Protein AF-0000000080961624 (afdb_homodimer)

Organism: NCBI:txid58324

Foldseek 3Di:
DPDPDDQDALVVVCVVCVDDPVVSVVVCVVCVVVVNHNDPDPPCPPVQQVDALVRLLVVLVVVLVCLVVPDPLLPDDDDADPDLVVRLVVLVVVLVVLVVVLVVCVVPCPVVCVRRSNNVSSNSVSVSVSVNSSSVSNNVVSVD/DPDPDPQDALVVVCVVCVDDPVVSVVVCVVCVVVVNNNDPPPPCPPVQQVDALVRLLVVLVVVLVCLVVPDPLLPQDDDADPDLVVRLVVLVVVLVVLVVVLVVCVVPCPVVCVRRSNNVSSNSVSVSVSVNSSSVSNNVVSVD

Solvent-accessible surface area (backbone atoms only — not comparable to full-atom values): 15691 Å² total; per-residue (Å²): 133,76,78,70,80,81,75,64,58,57,58,63,51,41,61,73,42,67,59,62,78,68,58,55,57,52,45,54,51,50,36,40,68,74,67,49,51,71,59,85,68,72,71,71,63,31,70,39,62,69,38,46,54,67,52,22,51,44,36,34,51,41,45,46,53,42,41,70,72,20,36,47,49,85,75,38,70,70,97,67,59,92,49,60,69,58,33,45,52,50,47,54,49,48,45,52,52,49,54,48,44,50,52,32,48,51,70,40,12,59,55,20,26,63,62,28,32,37,31,45,54,39,42,40,50,42,40,49,50,54,53,40,50,33,48,51,47,44,46,52,59,74,74,103,134,78,79,71,82,79,71,60,59,56,58,62,52,39,63,72,43,70,57,60,78,68,57,52,55,52,45,52,52,49,36,41,67,75,65,48,50,70,58,84,68,71,71,71,63,32,69,39,63,70,40,46,54,67,52,22,52,43,35,35,50,41,45,46,54,43,41,70,73,20,38,46,49,86,75,38,69,71,96,67,59,93,49,60,71,60,33,45,52,50,47,53,48,49,46,53,51,48,54,49,44,50,52,33,48,52,71,41,13,59,54,19,26,62,63,28,32,38,31,45,52,42,42,41,51,42,39,49,49,53,52,41,50,35,46,50,49,44,45,51,60,73,75,104

Radius of gyration: 22.04 Å; Cα contacts (8 Å, |Δi|>4): 299; chains: 2; bounding box: 51×66×43 Å

pLDDT: mean 74.81, std 27.22, range [19.55, 98.81]

Secondary structure (DSSP, 8-state):
---------HHHHHHHT-S-HHHHHHHHHHHHHTT-----------HHHH--HHHHHHHHHHHHHHHHHH--GGG------S-HHHHHHHHHHHHHHHHHHHHHHHHT-HHHHHHTTTHHHHHHHHHHHHHHHHHHHHHHHHH-/---------HHHHHHHT---HHHHHHHHHHHHHTT-----------HHHH--HHHHHHHHHHHHHHHHHH--GGG------S-HHHHHHHHHHHHHHHHHHHHHHHHT-HHHHHHTTTHHHHHHHHHHHHHHHHHHHHHHHHH-

Sequence (288 aa):
MTAPPEMMSVNTLTSLLRINKNEKKNLKEELKKVGVVPGPVTQVTSLCTRLTEGEAKDLCQSVGVLAAKGIKFEAVTMPMTTDLIVAIGKATELKYQLQHLAEEVQRNGQDFHNLSHGLGPGMVNVVVEILSKCIDDNIKKMQSMTAPPEMMSVNTLTSLLRINKNEKKNLKEELKKVGVVPGPVTQVTSLCTRLTEGEAKDLCQSVGVLAAKGIKFEAVTMPMTTDLIVAIGKATELKYQLQHLAEEVQRNGQDFHNLSHGLGPGMVNVVVEILSKCIDDNIKKMQS

Structure (mmCIF, N/CA/C/O backbone):
data_AF-0000000080961624-model_v1
#
loop_
_entity.id
_entity.type
_entity.pdbx_description
1 polymer 'Uncharacterized protein'
#
loop_
_atom_site.group_PDB
_atom_site.id
_atom_site.type_symbol
_atom_site.label_atom_id
_atom_site.label_alt_id
_atom_site.label_comp_id
_atom_site.label_asym_id
_atom_site.label_entity_id
_atom_site.label_seq_id
_atom_site.pdbx_PDB_ins_code
_atom_site.Cartn_x
_atom_site.Cartn_y
_atom_site.Cartn_z
_atom_site.occupancy
_atom_site.B_iso_or_equiv
_atom_site.auth_seq_id
_atom_site.auth_comp_id
_atom_site.auth_asym_id
_atom_site.auth_atom_id
_atom_site.pdbx_PDB_model_num
ATOM 1 N N . MET A 1 1 ? -27.078 22.359 7.258 1 19.66 1 MET A N 1
ATOM 2 C CA . MET A 1 1 ? -26.516 21.828 8.492 1 19.66 1 MET A CA 1
ATOM 3 C 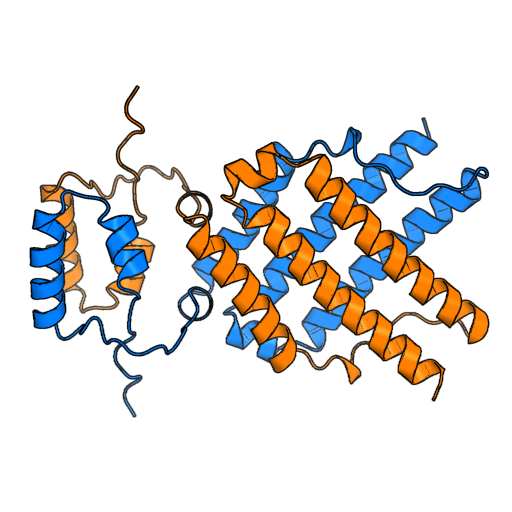C . MET A 1 1 ? -25 21.891 8.469 1 19.66 1 MET A C 1
ATOM 5 O O . MET A 1 1 ? -24.359 21.344 7.562 1 19.66 1 MET A O 1
ATOM 9 N N . THR A 1 2 ? -24.328 22.984 8.953 1 21.42 2 THR A N 1
ATOM 10 C CA . THR A 1 2 ? -23 23.578 8.812 1 21.42 2 THR A CA 1
ATOM 11 C C . THR A 1 2 ? -21.922 22.625 9.328 1 21.42 2 THR A C 1
ATOM 13 O O . THR A 1 2 ? -22.125 21.969 10.352 1 21.42 2 THR A O 1
ATOM 16 N N . ALA A 1 3 ? -21.266 22 8.391 1 28.36 3 ALA A N 1
ATOM 17 C CA . ALA A 1 3 ? -20.25 21.016 8.742 1 28.36 3 ALA A CA 1
ATOM 18 C C . ALA A 1 3 ? -19.422 21.484 9.93 1 28.36 3 ALA A C 1
ATOM 20 O O . ALA A 1 3 ? -19.078 22.672 10.031 1 28.36 3 ALA A O 1
ATOM 21 N N . PRO A 1 4 ? -19.672 20.828 11.148 1 27.2 4 PRO A N 1
ATOM 22 C CA . PRO A 1 4 ? -19.047 21.203 12.414 1 27.2 4 PRO A CA 1
ATOM 23 C C . PRO A 1 4 ? -17.562 21.562 12.25 1 27.2 4 PRO A C 1
ATOM 25 O O . PRO A 1 4 ? -16.938 21.156 11.273 1 27.2 4 PRO A O 1
ATOM 28 N N . PRO A 1 5 ? -17.031 22.453 13.016 1 28.05 5 PRO A N 1
ATOM 29 C CA . PRO A 1 5 ? -15.695 23.062 13.07 1 28.05 5 PRO A CA 1
ATOM 30 C C . PRO A 1 5 ? -14.578 22.031 13.016 1 28.05 5 PRO A C 1
ATOM 32 O O . PRO A 1 5 ? -14.766 20.891 13.438 1 28.05 5 PRO A O 1
ATOM 35 N N . GLU A 1 6 ? -14.055 21.828 11.93 1 32.53 6 GLU A N 1
ATOM 36 C CA . GLU A 1 6 ? -13.016 20.828 11.648 1 32.53 6 GLU A CA 1
ATOM 37 C C . GLU A 1 6 ? -11.93 20.844 12.719 1 32.53 6 GLU A C 1
ATOM 39 O O . GLU A 1 6 ? -11.438 21.906 13.102 1 32.53 6 GLU A O 1
ATOM 44 N N . MET A 1 7 ? -11.961 19.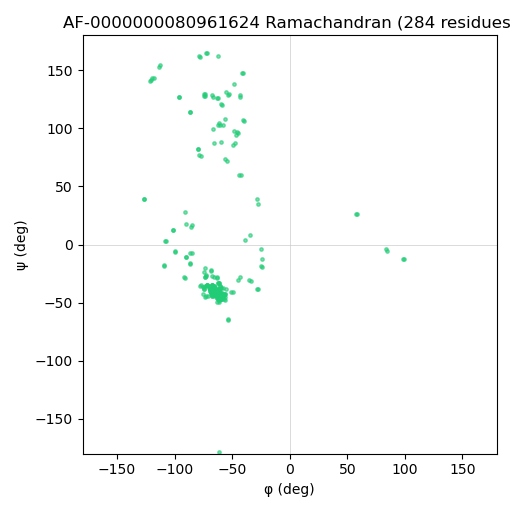984 13.766 1 30.25 7 MET A N 1
ATOM 45 C CA . MET A 1 7 ? -11.125 19.797 14.945 1 30.25 7 MET A CA 1
ATOM 46 C C . MET A 1 7 ? -9.719 19.344 14.547 1 30.25 7 MET A C 1
ATOM 48 O O . MET A 1 7 ? -9.555 18.484 13.688 1 30.25 7 MET A O 1
ATOM 52 N N . MET A 1 8 ? -8.891 20.234 14.297 1 30.64 8 MET A N 1
ATOM 53 C CA . MET A 1 8 ? -7.496 19.891 14.047 1 30.64 8 MET A CA 1
ATOM 54 C C . MET A 1 8 ? -6.828 19.359 15.312 1 30.64 8 MET A C 1
ATOM 56 O O . MET A 1 8 ? -7.105 19.844 16.406 1 30.64 8 MET A O 1
ATOM 60 N N . SER A 1 9 ? -6.246 18.281 15.148 1 32.62 9 SER A N 1
ATOM 61 C CA . SER A 1 9 ? -5.602 17.703 16.328 1 32.62 9 SER A CA 1
ATOM 62 C C . SER A 1 9 ? -4.488 18.609 16.844 1 32.62 9 SER A C 1
ATOM 64 O O . SER A 1 9 ? -3.844 19.312 16.062 1 32.62 9 SER A O 1
ATOM 66 N N . VAL A 1 10 ? -4.527 18.953 18.031 1 36.53 10 VAL A N 1
ATOM 67 C CA . VAL A 1 10 ? -3.52 19.672 18.812 1 36.53 10 VAL A CA 1
ATOM 68 C C . VAL A 1 10 ? -2.133 19.109 18.516 1 36.53 10 VAL A C 1
ATOM 70 O O . VAL A 1 10 ? -1.157 19.859 18.422 1 36.53 10 VAL A O 1
ATOM 73 N N . ASN A 1 11 ? -2.154 17.906 18.172 1 35.66 11 ASN A N 1
ATOM 74 C CA . ASN A 1 11 ? -0.86 17.266 17.969 1 35.66 11 ASN A CA 1
ATOM 75 C C . ASN A 1 11 ? -0.196 17.75 16.672 1 35.66 11 ASN A C 1
ATOM 77 O O . ASN A 1 11 ? 1.011 18 16.656 1 35.66 11 ASN A O 1
ATOM 81 N N . THR A 1 12 ? -0.965 17.812 15.602 1 38.28 12 THR A N 1
ATOM 82 C CA . THR A 1 12 ? -0.428 18.375 14.367 1 38.28 12 THR A CA 1
ATOM 83 C C . THR A 1 12 ? -0.02 19.844 14.578 1 38.28 12 THR A C 1
ATOM 85 O O . THR A 1 12 ? 1.025 20.266 14.086 1 38.28 12 THR A O 1
ATOM 88 N N . LEU A 1 13 ? -0.841 20.453 15.336 1 36.38 13 LEU A N 1
ATOM 89 C CA . LEU A 1 13 ? -0.5 21.828 15.68 1 36.38 13 LEU A CA 1
ATOM 90 C C . LEU A 1 13 ? 0.736 21.875 16.578 1 36.38 13 LEU A C 1
ATOM 92 O O . LEU A 1 13 ? 1.614 22.719 16.375 1 36.38 13 LEU A O 1
ATOM 96 N N . THR A 1 14 ? 0.688 20.953 17.5 1 40.31 14 THR A N 1
ATOM 97 C CA . THR A 1 14 ? 1.822 20.859 18.422 1 40.31 14 THR A CA 1
ATOM 98 C C . THR A 1 14 ? 3.102 20.531 17.656 1 40.31 14 THR A C 1
ATOM 100 O O . THR A 1 14 ? 4.172 21.062 17.969 1 40.31 14 THR A O 1
ATOM 103 N N . SER A 1 15 ? 2.992 19.516 16.828 1 39.38 15 SER A N 1
ATOM 104 C CA . SER A 1 15 ? 4.168 19.109 16.062 1 39.38 15 SER A CA 1
ATOM 105 C C . SER A 1 15 ? 4.703 20.266 15.227 1 39.38 15 SER A C 1
ATOM 107 O O . SER A 1 15 ? 5.918 20.438 15.094 1 39.38 15 SER A O 1
ATOM 109 N N . LEU A 1 16 ? 3.805 20.891 14.688 1 38.81 16 LEU A N 1
ATOM 110 C CA . LEU A 1 16 ? 4.16 22.094 13.93 1 38.81 16 LEU A CA 1
ATOM 111 C C . LEU A 1 16 ? 4.734 23.172 14.836 1 38.81 16 LEU A C 1
ATOM 113 O O . LEU A 1 16 ? 5.562 23.969 14.414 1 38.81 16 LEU A O 1
ATOM 117 N N . LEU A 1 17 ? 4.125 23.188 16.031 1 35.09 17 LEU A N 1
ATOM 118 C CA . LEU A 1 17 ? 4.551 24.156 17.031 1 35.09 17 LEU A CA 1
ATOM 119 C C . LEU A 1 17 ? 5.668 23.594 17.906 1 35.09 17 LEU A C 1
ATOM 121 O O . LEU A 1 17 ? 5.977 24.141 18.969 1 35.09 17 LEU A O 1
ATOM 125 N N . ARG A 1 18 ? 6.293 22.594 17.469 1 37.31 18 ARG A N 1
ATOM 126 C CA . ARG A 1 18 ? 7.434 22.156 18.266 1 37.31 18 ARG A CA 1
ATOM 127 C C . ARG A 1 18 ? 8.203 23.344 18.828 1 37.31 18 ARG A C 1
ATOM 129 O O . ARG A 1 18 ? 9.398 23.234 19.109 1 37.31 18 ARG A O 1
ATOM 136 N N . ILE A 1 19 ? 7.77 24.531 18.641 1 33.16 19 ILE A N 1
ATOM 137 C CA . ILE A 1 19 ? 8.484 25.625 19.297 1 33.16 19 ILE A CA 1
ATOM 138 C C . ILE A 1 19 ? 8.414 25.438 20.812 1 33.16 19 ILE A C 1
ATOM 140 O O . ILE A 1 19 ? 7.586 24.688 21.312 1 33.16 19 ILE A O 1
ATOM 144 N N . ASN A 1 20 ? 9.039 26.453 21.719 1 35.31 20 ASN A N 1
ATOM 145 C CA . ASN A 1 20 ? 9.25 26.547 23.156 1 35.31 20 ASN A CA 1
ATOM 146 C C . ASN A 1 20 ? 7.938 26.406 23.938 1 35.31 20 ASN A C 1
ATOM 148 O O . ASN A 1 20 ? 6.871 26.75 23.406 1 35.31 20 ASN A O 1
ATOM 152 N N . LYS A 1 21 ? 7.871 25.562 24.984 1 41.22 21 LYS A N 1
ATOM 153 C CA . LYS A 1 21 ? 6.809 25.266 25.938 1 41.22 21 LYS A CA 1
ATOM 154 C C . LYS A 1 21 ? 5.887 26.469 26.125 1 41.22 21 LYS A C 1
ATOM 156 O O . LYS A 1 21 ? 4.668 26.312 26.219 1 41.22 21 LYS A O 1
ATOM 161 N N . ASN A 1 22 ? 6.402 27.641 26.141 1 44.09 22 ASN A N 1
ATOM 162 C CA . ASN A 1 22 ? 5.656 28.844 26.438 1 44.09 22 ASN A CA 1
ATOM 163 C C . ASN A 1 22 ? 4.758 29.266 25.281 1 44.09 22 ASN A C 1
ATOM 165 O O . ASN A 1 22 ? 3.635 29.719 25.484 1 44.09 22 ASN A O 1
ATOM 169 N N . GLU A 1 23 ? 5.16 29.109 24.047 1 45.16 23 GLU A N 1
ATOM 170 C CA . GLU A 1 23 ? 4.387 29.484 22.875 1 45.16 23 GLU A CA 1
ATOM 171 C C . GLU A 1 23 ? 3.234 28.516 22.625 1 45.16 23 GLU A C 1
ATOM 173 O O . GLU A 1 23 ? 2.176 28.922 22.141 1 45.16 23 GLU A O 1
ATOM 178 N N . LYS A 1 24 ? 3.307 27.344 23.156 1 46.62 24 LYS A N 1
ATOM 179 C CA . LYS A 1 24 ? 2.229 26.359 23.141 1 46.62 24 LYS A CA 1
ATOM 180 C C . LYS A 1 24 ? 0.997 26.875 23.875 1 46.62 24 LYS A C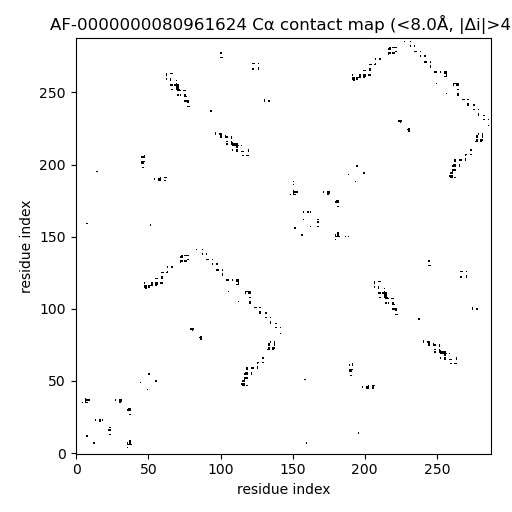 1
ATOM 182 O O . LYS A 1 24 ? -0.131 26.703 23.406 1 46.62 24 LYS A O 1
ATOM 187 N N . LYS A 1 25 ? 1.298 27.391 24.953 1 49.94 25 LYS A N 1
ATOM 188 C CA . LYS A 1 25 ? 0.223 27.906 25.797 1 49.94 25 LYS A CA 1
ATOM 189 C C . LYS A 1 25 ? -0.504 29.062 25.125 1 49.94 25 LYS A C 1
ATOM 191 O O . LYS A 1 25 ? -1.734 29.141 25.156 1 49.94 25 LYS A O 1
ATOM 196 N N . ASN A 1 26 ? 0.239 29.859 24.5 1 47.19 26 ASN A N 1
ATOM 197 C CA . ASN A 1 26 ? -0.357 31.031 23.859 1 47.19 26 ASN A CA 1
ATOM 198 C C . ASN A 1 26 ? -1.172 30.672 22.625 1 47.19 26 ASN A C 1
ATOM 200 O O . ASN A 1 26 ? -2.254 31.203 22.406 1 47.19 26 ASN A O 1
ATOM 204 N N . LEU A 1 27 ? -0.701 29.75 22.031 1 45.47 27 LEU A N 1
ATOM 205 C CA . LEU A 1 27 ? -1.425 29.359 20.828 1 45.47 27 LEU A CA 1
ATOM 206 C C . LEU A 1 27 ? -2.709 28.609 21.172 1 45.47 27 LEU A C 1
ATOM 208 O O . LEU A 1 27 ? -3.746 28.812 20.547 1 45.47 27 LEU A O 1
ATOM 212 N N . LYS A 1 28 ? -2.635 27.734 22.109 1 47.91 28 LYS A N 1
ATOM 213 C CA . LYS A 1 28 ? -3.865 27.125 22.594 1 47.91 28 LYS A CA 1
ATOM 214 C C . LYS A 1 28 ? -4.906 28.172 22.953 1 47.91 28 LYS A C 1
ATOM 216 O O . LYS A 1 28 ? -6.09 28.016 22.656 1 47.91 28 LYS A O 1
ATOM 221 N N . GLU A 1 29 ? -4.398 29.141 23.531 1 48.09 29 GLU A N 1
ATOM 222 C CA . GLU A 1 29 ? -5.297 30.203 23.969 1 48.09 29 GLU A CA 1
ATOM 223 C C . GLU A 1 29 ? -5.844 30.984 22.781 1 48.09 29 GLU A C 1
ATOM 225 O O . GLU A 1 29 ? -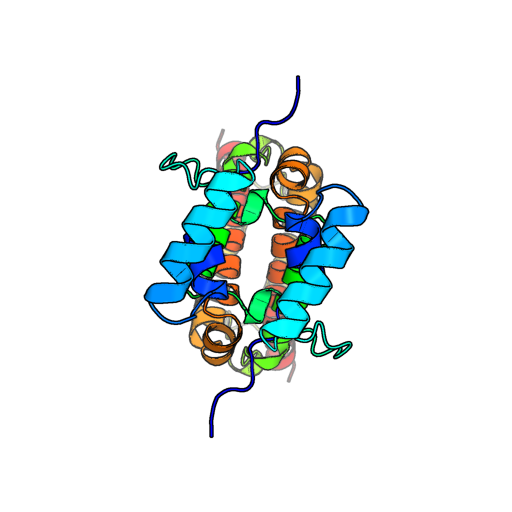7.02 31.359 22.766 1 48.09 29 GLU A O 1
ATOM 230 N N . GLU A 1 30 ? -5.012 31.141 21.797 1 44.44 30 GLU A N 1
ATOM 231 C CA . GLU A 1 30 ? -5.453 31.875 20.609 1 44.44 30 GLU A CA 1
ATOM 232 C C . GLU A 1 30 ? -6.406 31.016 19.766 1 44.44 30 GLU A C 1
ATOM 234 O O . GLU A 1 30 ? -7.383 31.531 19.219 1 44.44 30 GLU A O 1
ATOM 239 N N . LEU A 1 31 ? -6.055 29.797 19.734 1 43.53 31 LEU A N 1
ATOM 240 C CA . LEU A 1 31 ? -6.941 28.906 19.016 1 43.53 31 LEU A CA 1
ATOM 241 C C . LEU A 1 31 ? -8.281 28.75 19.734 1 43.53 31 LEU A C 1
ATOM 243 O O . LEU A 1 31 ? -9.328 28.672 19.094 1 43.53 31 LEU A O 1
ATOM 247 N N . LYS A 1 32 ? -8.164 28.703 20.953 1 45.47 32 LYS A N 1
ATOM 248 C CA . LYS A 1 32 ? -9.391 28.734 21.75 1 45.47 32 LYS A CA 1
ATOM 249 C C . LYS A 1 32 ? -10.203 29.984 21.453 1 45.47 32 LYS A C 1
ATOM 251 O O . LYS A 1 32 ? -11.438 29.938 21.438 1 45.47 32 LYS A O 1
ATOM 256 N N . LYS A 1 33 ? -9.547 31.031 21.25 1 41.47 33 LYS A N 1
ATOM 257 C CA . LYS A 1 33 ? -10.242 32.281 21 1 41.47 33 LYS A CA 1
ATOM 258 C C . LYS A 1 33 ? -10.945 32.25 19.641 1 41.47 33 LYS A C 1
ATOM 260 O O . LYS A 1 33 ? -11.984 32.906 19.469 1 41.47 33 LYS A O 1
ATOM 265 N N . VAL A 1 34 ? -10.312 31.703 18.688 1 41.25 34 VAL A N 1
ATOM 266 C CA . VAL A 1 34 ? -10.945 31.688 17.375 1 41.25 34 VAL A CA 1
ATOM 267 C C . VAL A 1 34 ? -11.883 30.484 17.266 1 41.25 34 VAL A C 1
ATOM 269 O O . VAL A 1 34 ? -12.547 30.297 16.25 1 41.25 34 VAL A O 1
ATOM 272 N N . GLY A 1 35 ? -12.273 29.844 18.391 1 33.5 35 GLY A N 1
ATOM 273 C CA . GLY A 1 35 ? -13.297 28.812 18.5 1 33.5 35 GLY A CA 1
ATOM 274 C C . GLY A 1 35 ? -12.781 27.422 18.172 1 33.5 35 GLY A C 1
ATOM 275 O O . GLY A 1 35 ? -13.555 26.531 17.844 1 33.5 35 GLY A O 1
ATOM 276 N N . VAL A 1 36 ? -11.547 27.359 17.766 1 32.19 36 VAL A N 1
ATOM 277 C CA . VAL A 1 36 ? -11.008 26.016 17.594 1 32.19 36 VAL A CA 1
ATOM 278 C C . VAL A 1 36 ? -10.625 25.438 18.953 1 32.19 36 VAL A C 1
ATOM 280 O O . VAL A 1 36 ? -9.773 25.984 19.656 1 32.19 36 VAL A O 1
ATOM 283 N N . VAL A 1 37 ? -11.477 25.016 19.688 1 29.02 37 VAL A N 1
ATOM 284 C CA . VAL A 1 37 ? -11.273 24.359 20.969 1 29.02 37 VAL A CA 1
ATOM 285 C C . VAL A 1 37 ? -10.469 23.078 20.75 1 29.02 37 VAL A C 1
ATOM 287 O O . VAL A 1 37 ? -10.766 22.297 19.844 1 29.02 37 VAL A O 1
ATOM 290 N N . PRO A 1 38 ? -9.141 23.094 21.109 1 32.22 38 PRO A N 1
ATOM 291 C CA . PRO A 1 38 ? -8.602 21.734 21.188 1 32.22 38 PRO A CA 1
ATOM 292 C C . PRO A 1 38 ? -9.555 20.766 21.859 1 32.22 38 PRO A C 1
ATOM 294 O O . PRO A 1 38 ? -10.094 21.062 22.938 1 32.22 38 PRO A O 1
ATOM 297 N N . GLY A 1 39 ? -10.656 20.531 21.438 1 29.91 39 GLY A N 1
ATOM 298 C CA . GLY A 1 39 ? -11.523 19.609 22.141 1 29.91 39 GLY A CA 1
ATOM 299 C C . GLY A 1 39 ? -10.883 18.266 22.406 1 29.91 39 GLY A C 1
ATOM 300 O O . GLY A 1 39 ? -9.883 17.906 21.781 1 29.91 39 GLY A O 1
ATOM 301 N N . PRO A 1 40 ? -10.977 17.844 23.703 1 28.5 40 PRO A N 1
ATOM 302 C CA . PRO A 1 40 ? -10.625 16.453 24.016 1 28.5 40 PRO A CA 1
ATOM 303 C C . PRO A 1 40 ? -10.969 15.477 22.891 1 28.5 40 PRO A C 1
ATOM 305 O O . PRO A 1 40 ? -10.812 14.266 23.047 1 28.5 40 PRO A O 1
ATOM 308 N N . VAL A 1 41 ? -12 15.766 22.156 1 28.83 41 VAL A N 1
ATOM 309 C CA . VAL A 1 41 ? -12.836 14.742 21.547 1 28.83 41 VAL A CA 1
ATOM 310 C C . VAL A 1 41 ? -11.984 13.812 20.688 1 28.83 41 VAL A C 1
ATOM 312 O O . VAL A 1 41 ? -11.148 14.273 19.906 1 28.83 41 VAL A O 1
ATOM 315 N N . THR A 1 42 ? -11.727 12.656 21.031 1 31.48 42 THR A N 1
ATOM 316 C CA . THR A 1 42 ? -11.359 11.367 20.469 1 31.48 42 THR A CA 1
ATOM 317 C C . THR A 1 42 ? -11.812 11.25 19.016 1 31.48 42 THR A C 1
ATOM 319 O O . THR A 1 42 ? -11.828 10.156 18.453 1 31.48 42 THR A O 1
ATOM 322 N N . GLN A 1 43 ? -12.641 12.141 18.562 1 32.25 43 GLN A N 1
ATOM 323 C CA . GLN A 1 43 ? -12.945 11.766 17.188 1 32.25 43 GLN A CA 1
ATOM 324 C C . GLN A 1 43 ? -11.672 11.641 16.344 1 32.25 43 GLN A C 1
ATOM 326 O O . GLN A 1 43 ? -10.93 12.609 16.188 1 32.25 43 GLN A O 1
ATOM 331 N N . VAL A 1 44 ? -10.953 10.609 16.578 1 32.91 44 VAL A N 1
ATOM 332 C CA . VAL A 1 44 ? -9.844 10.133 15.766 1 32.91 44 VAL A CA 1
ATOM 333 C C . VAL A 1 44 ? -10.055 10.562 14.312 1 32.91 44 VAL A C 1
ATOM 335 O O . VAL A 1 44 ? -10.742 9.883 13.555 1 32.91 44 VAL A O 1
ATOM 338 N N . THR A 1 45 ? -10.664 11.812 14.109 1 39.5 45 THR A N 1
ATOM 339 C CA . THR A 1 45 ? -10.531 12.062 12.68 1 39.5 45 THR A CA 1
ATOM 340 C C . THR A 1 45 ? -9.094 11.836 12.227 1 39.5 45 THR A C 1
ATOM 342 O O . THR A 1 45 ? -8.172 12.5 12.695 1 39.5 45 THR A O 1
ATOM 345 N N . SER A 1 46 ? -8.898 10.719 11.969 1 51.44 46 SER A N 1
ATOM 346 C CA . SER A 1 46 ? -7.566 10.344 11.5 1 51.44 46 SER A CA 1
ATOM 347 C C . SER A 1 46 ? -7.027 11.352 10.492 1 51.44 46 SER A C 1
ATOM 349 O O . SER A 1 46 ? -7.793 12.094 9.883 1 51.44 46 SER A O 1
ATOM 351 N N . LEU A 1 47 ? -5.84 11.781 10.781 1 59.97 47 LEU A N 1
ATOM 352 C CA . LEU A 1 47 ? -5.113 12.531 9.766 1 59.97 47 LEU A CA 1
ATOM 353 C C . LEU A 1 47 ? -5.617 12.18 8.367 1 59.97 47 LEU A C 1
ATOM 355 O O . LEU A 1 47 ? -5.711 13.055 7.496 1 59.97 47 LEU A O 1
ATOM 359 N N . CYS A 1 48 ? -6.25 11.078 8.312 1 68.25 48 CYS A N 1
ATOM 360 C CA . CYS A 1 48 ? -6.723 10.578 7.027 1 68.25 48 CYS A CA 1
ATOM 361 C C . CYS A 1 48 ? -7.977 11.328 6.582 1 68.25 48 CYS A C 1
ATOM 363 O O . CYS A 1 48 ? -8.133 11.641 5.398 1 68.25 48 CYS A O 1
ATOM 365 N N . THR A 1 49 ? -8.758 11.664 7.512 1 65.75 49 THR A N 1
ATOM 366 C CA . THR A 1 49 ? -10.031 12.281 7.145 1 65.75 49 THR A CA 1
ATOM 367 C C . THR A 1 49 ? -9.875 13.789 6.969 1 65.75 49 THR A C 1
ATOM 369 O O . THR A 1 49 ? -10.758 14.445 6.406 1 65.75 49 THR A O 1
ATOM 372 N N . ARG A 1 50 ? -8.734 14.195 7.316 1 67.69 50 ARG A N 1
ATOM 373 C CA . ARG A 1 50 ? -8.5 15.633 7.195 1 67.69 50 ARG A CA 1
ATOM 374 C C . ARG A 1 50 ? -7.727 15.953 5.922 1 67.69 50 ARG A C 1
ATOM 376 O O . ARG A 1 50 ? -7.602 17.125 5.547 1 67.69 50 ARG A O 1
ATOM 383 N N . LEU A 1 51 ? -7.305 14.969 5.238 1 77.56 51 LEU A N 1
ATOM 384 C CA . LEU A 1 51 ? -6.523 15.148 4.02 1 77.56 51 LEU A CA 1
ATOM 385 C C . LEU A 1 51 ? -7.41 15.617 2.869 1 77.56 51 LEU A C 1
ATOM 387 O O . LEU A 1 51 ? -8.523 15.117 2.691 1 77.56 51 LEU A O 1
ATOM 391 N N . THR A 1 52 ? -6.934 16.656 2.26 1 77.94 52 THR A N 1
ATOM 392 C CA . THR A 1 52 ? -7.562 16.984 0.985 1 77.94 52 THR A CA 1
ATOM 393 C C . THR A 1 52 ? -7.164 15.977 -0.09 1 77.94 52 THR A C 1
ATOM 395 O O . THR A 1 52 ? -6.219 15.203 0.09 1 77.94 52 THR A O 1
ATOM 398 N N . GLU A 1 53 ? -7.895 15.977 -1.201 1 84.94 53 GLU A N 1
ATOM 399 C CA . GLU A 1 53 ? -7.559 15.102 -2.322 1 84.94 53 GLU A CA 1
ATOM 400 C C . GLU A 1 53 ? -6.16 15.398 -2.855 1 84.94 53 GLU A C 1
ATOM 402 O O . GLU A 1 53 ? -5.434 14.484 -3.248 1 84.94 53 GLU A O 1
ATOM 407 N N . GLY A 1 54 ? -5.801 16.672 -2.869 1 81.75 54 GLY A N 1
ATOM 408 C CA . GLY A 1 54 ? -4.465 17.062 -3.287 1 81.75 54 GLY A CA 1
ATOM 409 C C . GLY A 1 54 ? -3.379 16.562 -2.355 1 81.75 54 GLY A C 1
ATOM 410 O O . GLY A 1 54 ? -2.344 16.078 -2.809 1 81.75 54 GLY A O 1
ATOM 411 N N . GLU A 1 55 ? -3.672 16.641 -1.135 1 82.44 55 GLU A N 1
ATOM 412 C CA . GLU A 1 55 ? -2.711 16.172 -0.145 1 82.44 55 GLU A CA 1
ATOM 413 C C . GLU A 1 55 ? -2.562 14.648 -0.207 1 82.44 55 GLU A C 1
ATOM 415 O O . GLU A 1 55 ? -1.455 14.117 -0.079 1 82.44 55 GLU A O 1
ATOM 420 N N . ALA A 1 56 ? -3.643 14.039 -0.374 1 90.19 56 ALA A N 1
ATOM 421 C CA . ALA A 1 56 ? -3.617 12.586 -0.521 1 90.19 56 ALA A CA 1
ATOM 422 C C . ALA A 1 56 ? -2.758 12.172 -1.712 1 90.19 56 ALA A C 1
ATOM 424 O O . ALA A 1 56 ? -1.914 11.281 -1.595 1 90.19 56 ALA A O 1
ATOM 425 N N . LYS A 1 57 ? -2.955 12.797 -2.766 1 91.44 57 LYS A N 1
ATOM 426 C CA . LYS A 1 57 ? -2.188 12.5 -3.971 1 91.44 57 LYS A CA 1
ATOM 427 C C . LYS A 1 57 ? -0.7 12.758 -3.754 1 91.44 57 LYS A C 1
ATOM 429 O O . LYS A 1 57 ? 0.142 11.961 -4.176 1 91.44 57 LYS A O 1
ATOM 434 N N . ASP A 1 58 ? -0.443 13.828 -3.094 1 87.12 58 ASP A N 1
ATOM 435 C CA . ASP A 1 58 ? 0.948 14.18 -2.83 1 87.12 58 ASP A CA 1
ATOM 436 C C . ASP A 1 58 ? 1.619 13.141 -1.936 1 87.12 58 ASP A C 1
ATOM 438 O O . ASP A 1 58 ? 2.785 12.797 -2.141 1 87.12 58 ASP A O 1
ATOM 442 N N . LEU A 1 59 ? 0.925 12.742 -0.966 1 91.75 59 LEU A N 1
ATOM 443 C CA . LEU A 1 59 ? 1.459 11.727 -0.062 1 91.75 59 LEU A CA 1
ATOM 444 C C . LEU A 1 59 ? 1.762 10.43 -0.812 1 91.75 59 LEU A C 1
ATOM 446 O O . LEU A 1 59 ? 2.83 9.844 -0.633 1 91.75 59 LEU A O 1
ATOM 450 N N . CYS A 1 60 ? 0.839 10.047 -1.647 1 96.06 60 CYS A N 1
ATOM 451 C CA . CYS A 1 60 ? 1.044 8.844 -2.439 1 96.06 60 CYS A CA 1
ATOM 452 C C . CYS A 1 60 ? 2.281 8.969 -3.32 1 96.06 60 CYS A C 1
ATOM 454 O O . CYS A 1 60 ? 3.131 8.078 -3.338 1 96.06 60 CYS A O 1
ATOM 456 N N . GLN A 1 61 ? 2.383 10.062 -3.961 1 94.75 61 GLN A N 1
ATOM 457 C CA . GLN A 1 61 ? 3.523 10.289 -4.844 1 94.75 61 GLN A CA 1
ATOM 458 C C . GLN A 1 61 ? 4.832 10.305 -4.059 1 94.75 61 GLN A C 1
ATOM 460 O O . GLN A 1 61 ? 5.832 9.734 -4.5 1 94.75 61 GLN A O 1
ATOM 465 N N . SER A 1 62 ? 4.793 10.914 -2.99 1 91.81 62 SER A N 1
ATOM 466 C CA . SER A 1 62 ? 5.988 11.008 -2.162 1 91.81 62 SER A CA 1
ATOM 467 C C . SER A 1 62 ? 6.441 9.633 -1.687 1 91.81 62 SER A C 1
ATOM 469 O O . SER A 1 62 ? 7.637 9.328 -1.694 1 91.81 62 SER A O 1
ATOM 471 N N . VAL A 1 63 ? 5.504 8.836 -1.277 1 96.38 63 VAL A N 1
ATOM 472 C CA . VAL A 1 63 ? 5.855 7.492 -0.832 1 96.38 63 VAL A CA 1
ATOM 473 C C . VAL A 1 63 ? 6.5 6.719 -1.979 1 96.38 63 VAL A C 1
ATOM 475 O O . VAL A 1 63 ? 7.477 5.996 -1.777 1 96.38 63 VAL A O 1
ATOM 478 N N . GLY A 1 64 ? 5.918 6.867 -3.164 1 97.19 64 GLY A N 1
ATOM 479 C CA . GLY A 1 64 ? 6.516 6.227 -4.324 1 97.19 64 GLY A CA 1
ATOM 480 C C . GLY A 1 64 ? 7.949 6.656 -4.566 1 97.19 64 GLY A C 1
ATOM 481 O O . GLY A 1 64 ? 8.828 5.816 -4.793 1 97.19 64 GLY A O 1
ATOM 482 N N . VAL A 1 65 ? 8.18 7.922 -4.457 1 95 65 VAL A N 1
ATOM 483 C CA . VAL A 1 65 ? 9.508 8.469 -4.691 1 95 65 VAL A CA 1
ATOM 484 C C . VAL A 1 65 ? 10.461 8.008 -3.596 1 95 65 VAL A C 1
ATOM 486 O O . VAL A 1 65 ? 11.602 7.629 -3.877 1 95 65 VAL A O 1
ATOM 489 N N . LEU A 1 66 ? 10.016 7.992 -2.383 1 95.69 66 LEU A N 1
ATOM 490 C CA . LEU A 1 66 ? 10.852 7.586 -1.258 1 95.69 66 LEU A CA 1
ATOM 491 C C . LEU A 1 66 ? 11.18 6.098 -1.334 1 95.69 66 LEU A C 1
ATOM 493 O O . LEU A 1 66 ? 12.266 5.676 -0.93 1 95.69 66 LEU A O 1
ATOM 497 N N . ALA A 1 67 ? 10.227 5.348 -1.83 1 97.56 67 ALA A N 1
ATOM 498 C CA . ALA A 1 67 ? 10.492 3.926 -2.023 1 97.56 67 ALA A CA 1
ATOM 499 C C . ALA A 1 67 ? 11.625 3.711 -3.021 1 97.56 67 ALA A C 1
ATOM 501 O O . ALA A 1 67 ? 12.531 2.908 -2.779 1 97.56 67 ALA A O 1
ATOM 502 N N . ALA A 1 68 ? 11.609 4.43 -4.078 1 96.62 68 ALA A N 1
ATOM 503 C CA . ALA A 1 68 ? 12.625 4.305 -5.121 1 96.62 68 ALA A CA 1
ATOM 504 C C . ALA A 1 68 ? 14.008 4.672 -4.586 1 96.62 68 ALA A C 1
ATOM 506 O O . ALA A 1 68 ? 15.016 4.102 -5.008 1 96.62 68 ALA A O 1
ATOM 507 N N . LYS A 1 69 ? 14.016 5.523 -3.621 1 94.5 69 LYS A N 1
ATOM 508 C CA . LYS A 1 69 ? 15.273 6 -3.062 1 94.5 69 LYS A CA 1
ATOM 509 C C . LYS A 1 69 ? 15.719 5.129 -1.889 1 94.5 69 LYS A C 1
ATOM 511 O O . LYS A 1 69 ? 16.922 4.973 -1.64 1 94.5 69 LYS A O 1
ATOM 516 N N . GLY A 1 70 ? 14.758 4.57 -1.249 1 97.19 70 GLY A N 1
ATOM 517 C CA . GLY A 1 70 ? 15.07 4.039 0.067 1 97.19 70 GLY A CA 1
ATOM 518 C C . GLY A 1 70 ? 15.07 2.521 0.112 1 97.19 70 GLY A C 1
ATOM 519 O O . GLY A 1 70 ? 15.586 1.923 1.056 1 97.19 70 GLY A O 1
ATOM 520 N N . ILE A 1 71 ? 14.477 1.857 -0.847 1 98.12 71 ILE A N 1
ATOM 521 C CA . ILE A 1 71 ? 14.438 0.399 -0.88 1 98.12 71 ILE A CA 1
ATOM 522 C C . ILE A 1 71 ? 15.555 -0.127 -1.773 1 98.12 71 ILE A C 1
ATOM 524 O O . ILE A 1 71 ? 15.742 0.354 -2.893 1 98.12 71 ILE A O 1
ATOM 528 N N . LYS A 1 72 ? 16.344 -1.039 -1.186 1 98 72 LYS A N 1
ATOM 529 C CA . LYS A 1 72 ? 17.312 -1.762 -2.006 1 98 72 LYS A CA 1
ATOM 530 C C . LYS A 1 72 ? 16.641 -2.9 -2.771 1 98 72 LYS A C 1
ATOM 532 O O . LYS A 1 72 ? 16.734 -4.062 -2.371 1 98 72 LYS A O 1
ATOM 537 N N . PHE A 1 73 ? 16.016 -2.631 -3.908 1 97.44 73 PHE A N 1
ATOM 538 C CA . PHE A 1 73 ? 15.188 -3.561 -4.672 1 97.44 73 PHE A CA 1
ATOM 539 C C . PHE A 1 73 ? 16.016 -4.758 -5.133 1 97.44 73 PHE A C 1
ATOM 541 O O . PHE A 1 73 ? 15.523 -5.891 -5.148 1 97.44 73 PHE A O 1
ATOM 548 N N . GLU A 1 74 ? 17.25 -4.527 -5.41 1 94.5 74 GLU A N 1
ATOM 549 C CA . GLU A 1 74 ? 18.109 -5.59 -5.918 1 94.5 74 GLU A CA 1
ATOM 550 C C . GLU A 1 74 ? 18.375 -6.641 -4.844 1 94.5 74 GLU A C 1
ATOM 552 O O . GLU A 1 74 ? 18.75 -7.773 -5.156 1 94.5 74 GLU A O 1
ATOM 557 N N . ALA A 1 75 ? 18.219 -6.25 -3.602 1 96.5 75 ALA A N 1
ATOM 558 C CA . ALA A 1 75 ? 18.5 -7.16 -2.492 1 96.5 75 ALA A CA 1
ATOM 559 C C . ALA A 1 75 ? 17.25 -7.953 -2.104 1 96.5 75 ALA A C 1
ATOM 561 O O . ALA A 1 75 ? 17.344 -8.922 -1.349 1 96.5 75 ALA A O 1
ATOM 562 N N . VAL A 1 76 ? 16.031 -7.562 -2.65 1 96.5 76 VAL A N 1
ATOM 563 C CA . VAL A 1 76 ? 14.789 -8.258 -2.35 1 96.5 76 VAL A CA 1
ATOM 564 C C . VAL A 1 76 ? 14.75 -9.594 -3.082 1 96.5 76 VAL A C 1
ATOM 566 O O . VAL A 1 76 ? 14.945 -9.648 -4.297 1 96.5 76 VAL A O 1
ATOM 569 N N . THR A 1 77 ? 14.484 -10.617 -2.309 1 93.5 77 THR A N 1
ATOM 570 C CA . THR A 1 77 ? 14.477 -11.945 -2.902 1 93.5 77 THR A CA 1
ATOM 571 C C . THR A 1 77 ? 13.062 -12.539 -2.893 1 93.5 77 THR A C 1
ATOM 573 O O . THR A 1 77 ? 12.227 -12.141 -2.076 1 93.5 77 THR A O 1
ATOM 576 N N . MET A 1 78 ? 12.812 -13.406 -3.824 1 90.88 78 MET A N 1
ATOM 577 C CA . MET A 1 78 ? 11.57 -14.172 -3.877 1 90.88 78 MET A CA 1
ATOM 578 C C . MET A 1 78 ? 11.852 -15.672 -3.756 1 90.88 78 MET A C 1
ATOM 580 O O . MET A 1 78 ? 12.891 -16.156 -4.207 1 90.88 78 MET A O 1
ATOM 584 N N . PRO A 1 79 ? 10.875 -16.234 -3.037 1 80.19 79 PRO A N 1
ATOM 585 C CA . PRO A 1 79 ? 11.047 -17.688 -3.025 1 80.19 79 PRO A CA 1
ATOM 586 C C . PRO A 1 79 ? 11.016 -18.297 -4.426 1 80.19 79 PRO A C 1
ATOM 588 O O . PRO A 1 79 ? 10.156 -17.953 -5.234 1 80.19 79 PRO A O 1
ATOM 591 N N . MET A 1 80 ? 12.109 -18.953 -4.746 1 72.44 80 MET A N 1
ATOM 592 C CA . MET A 1 80 ? 12.188 -19.453 -6.109 1 72.44 80 MET A CA 1
ATOM 593 C C . MET A 1 80 ? 12.367 -20.969 -6.109 1 72.44 80 MET A C 1
ATOM 595 O O . MET A 1 80 ? 12.914 -21.531 -5.16 1 72.44 80 MET A O 1
ATOM 599 N N . THR A 1 81 ? 11.625 -21.438 -7.098 1 75.31 81 THR A N 1
ATOM 600 C CA . THR A 1 81 ? 11.852 -22.844 -7.41 1 75.31 81 THR A CA 1
ATOM 601 C C . THR A 1 81 ? 13.125 -23.016 -8.227 1 75.31 81 THR A C 1
ATOM 603 O O . THR A 1 81 ? 13.656 -22.047 -8.781 1 75.31 81 THR A O 1
ATOM 606 N N . THR A 1 82 ? 13.656 -24.297 -8.242 1 81.19 82 THR A N 1
ATOM 607 C CA . THR A 1 82 ? 14.898 -24.656 -8.93 1 81.19 82 THR A CA 1
ATOM 608 C C . THR A 1 82 ? 14.742 -24.5 -10.438 1 81.19 82 THR A C 1
ATOM 610 O O . THR A 1 82 ? 15.703 -24.172 -11.141 1 81.19 82 THR A O 1
ATOM 613 N N . ASP A 1 83 ? 13.555 -24.641 -10.906 1 90.88 83 ASP A N 1
ATOM 614 C CA . ASP A 1 83 ? 13.297 -24.484 -12.336 1 90.88 83 ASP A CA 1
ATOM 615 C C . ASP A 1 83 ? 13.039 -23.016 -12.695 1 90.88 83 ASP A C 1
ATOM 617 O O . ASP A 1 83 ? 11.984 -22.469 -12.375 1 90.88 83 ASP A O 1
ATOM 621 N N . LEU A 1 84 ? 13.953 -22.469 -13.469 1 89.88 84 LEU A N 1
ATOM 622 C CA . LEU A 1 84 ? 13.953 -21.047 -13.75 1 89.88 84 LEU A CA 1
ATOM 623 C C . LEU A 1 84 ? 12.734 -20.656 -14.594 1 89.88 84 LEU A C 1
ATOM 625 O O . LEU A 1 84 ? 12.148 -19.594 -14.383 1 89.88 84 LEU A O 1
ATOM 629 N N . ILE A 1 85 ? 12.406 -21.516 -15.523 1 92.38 85 ILE A N 1
ATOM 630 C CA . ILE A 1 85 ? 11.281 -21.234 -16.406 1 92.38 85 ILE A CA 1
ATOM 631 C C . ILE A 1 85 ? 9.992 -21.172 -15.578 1 92.38 85 ILE A C 1
ATOM 633 O O . ILE A 1 85 ? 9.172 -20.266 -15.758 1 92.38 85 ILE A O 1
ATOM 637 N N . VAL A 1 86 ? 9.875 -22.062 -14.688 1 92.25 86 VAL A N 1
ATOM 638 C CA . VAL A 1 86 ? 8.703 -22.141 -13.828 1 92.25 86 VAL A CA 1
ATOM 639 C C . VAL A 1 86 ? 8.695 -20.938 -12.875 1 92.25 86 VAL A C 1
ATOM 641 O O . VAL A 1 86 ? 7.645 -20.344 -12.625 1 92.25 86 VAL A O 1
ATOM 644 N N . ALA A 1 87 ? 9.867 -20.594 -12.43 1 93.19 87 ALA A N 1
ATOM 645 C CA . ALA A 1 87 ? 9.992 -19.484 -11.492 1 93.19 87 ALA A CA 1
ATOM 646 C C . ALA A 1 87 ? 9.578 -18.156 -12.141 1 93.19 87 ALA A C 1
ATOM 648 O O . ALA A 1 87 ? 8.844 -17.375 -11.547 1 93.19 87 ALA A O 1
ATOM 649 N N . ILE A 1 88 ? 10.047 -17.984 -13.359 1 94.44 88 ILE A N 1
ATOM 650 C CA . ILE A 1 88 ? 9.727 -16.766 -14.102 1 94.44 88 ILE A CA 1
ATOM 651 C C . ILE A 1 88 ? 8.227 -16.719 -14.391 1 94.44 88 ILE A C 1
ATOM 653 O O . ILE A 1 88 ? 7.594 -15.672 -14.258 1 94.44 88 ILE A O 1
ATOM 657 N N . GLY A 1 89 ? 7.66 -17.844 -14.773 1 93.56 89 GLY A N 1
ATOM 658 C CA . GLY A 1 89 ? 6.227 -17.922 -15 1 93.56 89 GLY A CA 1
ATOM 659 C C . GLY A 1 89 ? 5.406 -17.578 -13.773 1 93.56 89 GLY A C 1
ATOM 660 O O . GLY A 1 89 ? 4.426 -16.844 -13.859 1 93.56 89 GLY A O 1
ATOM 661 N N . LYS A 1 90 ? 5.852 -18.062 -12.672 1 92.62 90 LYS A N 1
ATOM 662 C CA . LYS A 1 90 ? 5.152 -17.812 -11.414 1 92.62 90 LYS A CA 1
ATOM 663 C C . LYS A 1 90 ? 5.246 -16.344 -11.023 1 92.62 90 LYS A C 1
ATOM 665 O O . LYS A 1 90 ? 4.273 -15.758 -10.539 1 92.62 90 LYS A O 1
ATOM 670 N N . ALA A 1 91 ? 6.406 -15.82 -11.234 1 95.19 91 ALA A N 1
ATOM 671 C CA . ALA A 1 91 ? 6.621 -14.414 -10.906 1 95.19 91 ALA A CA 1
ATOM 672 C C . ALA A 1 91 ? 5.754 -13.508 -11.773 1 95.19 91 ALA A C 1
ATOM 674 O O . ALA A 1 91 ? 5.16 -12.547 -11.289 1 95.19 91 ALA A O 1
ATOM 675 N N . THR A 1 92 ? 5.703 -13.828 -13.008 1 95.31 92 THR A N 1
ATOM 676 C CA . THR A 1 92 ? 4.895 -13.062 -13.953 1 95.31 92 THR A CA 1
ATOM 677 C C . THR A 1 92 ? 3.414 -13.148 -13.594 1 95.31 92 THR A C 1
ATOM 679 O O . THR A 1 92 ? 2.697 -12.148 -13.641 1 95.31 92 THR A O 1
ATOM 682 N N . GLU A 1 93 ? 3.01 -14.305 -13.227 1 93.38 93 GLU A N 1
ATOM 683 C CA . GLU A 1 93 ? 1.623 -14.5 -12.812 1 93.38 93 GLU A CA 1
ATOM 684 C C . GLU A 1 93 ? 1.317 -13.727 -11.531 1 93.38 93 GLU A C 1
ATOM 686 O O . GLU A 1 93 ? 0.23 -13.164 -11.383 1 93.38 93 GLU A O 1
ATOM 691 N N . LEU A 1 94 ? 2.236 -13.766 -10.641 1 94.75 94 LEU A N 1
ATOM 692 C CA . LEU A 1 94 ? 2.092 -13.023 -9.391 1 94.75 94 LEU A CA 1
ATOM 693 C C . LEU A 1 94 ? 1.87 -11.539 -9.664 1 94.75 94 LEU A C 1
ATOM 695 O O . LEU A 1 94 ? 0.971 -10.922 -9.086 1 94.75 94 LEU A O 1
ATOM 699 N N . LYS A 1 95 ? 2.666 -11 -10.516 1 96.31 95 LYS A N 1
ATOM 700 C CA . LYS A 1 95 ? 2.551 -9.594 -10.867 1 96.31 95 LYS A CA 1
ATOM 701 C C . LYS A 1 95 ? 1.185 -9.281 -11.477 1 96.31 95 LYS A C 1
ATOM 703 O O . LYS A 1 95 ? 0.554 -8.289 -11.125 1 96.31 95 LYS A O 1
ATOM 708 N N . TYR A 1 96 ? 0.77 -10.141 -12.328 1 95.75 96 TYR A N 1
ATOM 709 C CA . TYR A 1 96 ? -0.528 -9.977 -12.977 1 95.75 96 TYR A CA 1
ATOM 710 C C . TYR A 1 96 ? -1.656 -10.023 -11.953 1 95.75 96 TYR A C 1
ATOM 712 O O . TYR A 1 96 ? -2.57 -9.195 -11.992 1 95.75 96 TYR A O 1
ATOM 720 N N . GLN A 1 97 ? -1.606 -10.93 -11.047 1 95.94 97 GLN A N 1
ATOM 721 C CA . GLN A 1 97 ? -2.641 -11.078 -10.031 1 95.94 97 GLN A CA 1
ATOM 722 C C . GLN A 1 97 ? -2.67 -9.875 -9.094 1 95.94 97 GLN A C 1
ATOM 724 O O . GLN A 1 97 ? -3.742 -9.438 -8.664 1 95.94 97 GLN A O 1
ATOM 729 N N . LEU A 1 98 ? -1.513 -9.336 -8.805 1 96.81 98 LEU A N 1
ATOM 730 C CA . LEU A 1 98 ? -1.41 -8.133 -7.98 1 96.81 98 LEU A CA 1
ATOM 731 C C . LEU A 1 98 ? -2.119 -6.957 -8.641 1 96.81 98 LEU A C 1
ATOM 733 O O . LEU A 1 98 ? -2.893 -6.25 -7.992 1 96.81 98 LEU A O 1
ATOM 737 N N . GLN A 1 99 ? -1.862 -6.773 -9.859 1 97.69 99 GLN A N 1
ATOM 738 C CA . GLN A 1 99 ? -2.461 -5.672 -10.602 1 97.69 99 GLN A CA 1
ATOM 739 C C . GLN A 1 99 ? -3.973 -5.836 -10.711 1 97.69 99 GLN A C 1
ATOM 741 O O . GLN A 1 99 ? -4.723 -4.867 -10.578 1 97.69 99 GLN A O 1
ATOM 746 N N . HIS A 1 100 ? -4.371 -7.031 -10.914 1 97.44 100 HIS A N 1
ATOM 747 C CA . HIS A 1 100 ? -5.801 -7.316 -10.992 1 97.44 100 HIS A CA 1
ATOM 748 C C . HIS A 1 100 ? -6.496 -7.012 -9.672 1 97.44 100 HIS A C 1
ATOM 750 O O . HIS A 1 100 ? -7.555 -6.375 -9.656 1 97.44 100 HIS A O 1
ATOM 756 N N . LEU A 1 101 ? -5.898 -7.449 -8.609 1 97.62 101 LEU A N 1
ATOM 757 C CA . LEU A 1 101 ? -6.484 -7.219 -7.293 1 97.62 101 LEU A CA 1
ATOM 758 C C . LEU A 1 101 ? -6.574 -5.727 -6.992 1 97.62 101 LEU A C 1
ATOM 760 O O . LEU A 1 101 ? -7.57 -5.262 -6.434 1 97.62 101 LEU A O 1
ATOM 764 N N . ALA A 1 102 ? -5.516 -4.984 -7.359 1 98.12 102 ALA A N 1
ATOM 765 C CA . ALA A 1 102 ? -5.539 -3.537 -7.156 1 98.12 102 ALA A CA 1
ATOM 766 C C . ALA A 1 102 ? -6.699 -2.896 -7.914 1 98.12 102 ALA A C 1
ATOM 768 O O . ALA A 1 102 ? -7.387 -2.021 -7.383 1 98.12 102 ALA A O 1
ATOM 769 N N . GLU A 1 103 ? -6.906 -3.316 -9.133 1 98 103 GLU A N 1
ATOM 770 C CA . GLU A 1 103 ? -8 -2.807 -9.961 1 98 103 GLU A CA 1
ATOM 771 C C . GLU A 1 103 ? -9.359 -3.143 -9.344 1 98 103 GLU A C 1
ATOM 773 O O . GLU A 1 103 ? -10.266 -2.309 -9.336 1 98 103 GLU A O 1
ATOM 778 N N . GLU A 1 104 ? -9.461 -4.348 -8.875 1 98.06 104 GLU A N 1
ATOM 779 C CA . GLU A 1 104 ? -10.719 -4.781 -8.266 1 98.06 104 GLU A CA 1
ATOM 780 C C . GLU A 1 104 ? -11 -4.008 -6.98 1 98.06 104 GLU A C 1
ATOM 782 O O . GLU A 1 104 ? -12.148 -3.654 -6.707 1 98.06 104 GLU A O 1
ATOM 787 N N . VAL A 1 105 ? -9.945 -3.775 -6.195 1 98.31 105 VAL A N 1
ATOM 788 C CA . VAL A 1 105 ? -10.109 -2.992 -4.973 1 98.31 105 VAL A CA 1
ATOM 789 C C . VAL A 1 105 ? -10.586 -1.585 -5.32 1 98.31 105 VAL A C 1
ATOM 791 O O . VAL A 1 105 ? -11.438 -1.023 -4.625 1 98.31 105 VAL A O 1
ATOM 794 N N . GLN A 1 106 ? -10.031 -1.031 -6.348 1 97.69 106 GLN A N 1
ATOM 795 C CA . GLN A 1 106 ? -10.461 0.29 -6.797 1 97.69 106 GLN A CA 1
ATOM 796 C C . GLN A 1 106 ? -11.914 0.267 -7.27 1 97.69 106 GLN A C 1
ATOM 798 O O . GLN A 1 106 ? -12.688 1.164 -6.941 1 97.69 106 GLN A O 1
ATOM 803 N N . ARG A 1 107 ? -12.281 -0.719 -7.977 1 97.81 107 ARG A N 1
ATOM 804 C CA . ARG A 1 107 ? -13.625 -0.838 -8.547 1 97.81 107 ARG A CA 1
ATOM 805 C C . ARG A 1 107 ? -14.672 -1.035 -7.457 1 97.81 107 ARG A C 1
ATOM 807 O O . ARG A 1 107 ? -15.766 -0.482 -7.535 1 97.81 107 ARG A O 1
ATOM 814 N N . ASN A 1 108 ? -14.32 -1.799 -6.492 1 98 108 ASN A N 1
ATOM 815 C CA . ASN A 1 108 ? -15.266 -2.158 -5.441 1 98 108 ASN A CA 1
ATOM 816 C C . ASN A 1 108 ? -15.039 -1.341 -4.172 1 98 108 ASN A C 1
ATOM 818 O O . ASN A 1 108 ? -15.484 -1.725 -3.092 1 98 108 ASN A O 1
ATOM 822 N N . GLY A 1 109 ? -14.227 -0.286 -4.305 1 97.44 109 GLY A N 1
ATOM 823 C CA . GLY A 1 109 ? -13.875 0.508 -3.137 1 97.44 109 GLY A CA 1
ATOM 824 C C . GLY A 1 109 ? -14.148 1.989 -3.318 1 97.44 109 GLY A C 1
ATOM 825 O O . GLY A 1 109 ? -13.367 2.83 -2.877 1 97.44 109 GLY A O 1
ATOM 826 N N . GLN A 1 110 ? -15.281 2.357 -3.982 1 96.94 110 GLN A N 1
ATOM 827 C CA . GLN A 1 110 ? -15.625 3.762 -4.172 1 96.94 110 GLN A CA 1
ATOM 828 C C . GLN A 1 110 ? -15.805 4.469 -2.83 1 96.94 110 GLN A C 1
ATOM 830 O O . GLN A 1 110 ? -15.375 5.613 -2.664 1 96.94 110 GLN A O 1
ATOM 835 N N . ASP A 1 111 ? -16.469 3.859 -1.877 1 95.88 111 ASP A N 1
ATOM 836 C CA . ASP A 1 111 ? -16.594 4.43 -0.54 1 95.88 111 ASP A CA 1
ATOM 837 C C . ASP A 1 111 ? -15.234 4.594 0.126 1 95.88 111 ASP A C 1
ATOM 839 O O . ASP A 1 111 ? -14.977 5.605 0.786 1 95.88 111 ASP A O 1
ATOM 843 N N . PHE A 1 112 ? -14.391 3.512 -0.082 1 96.88 112 PHE A N 1
ATOM 844 C CA . PHE A 1 112 ? -13.023 3.574 0.415 1 96.88 112 PHE A CA 1
ATOM 845 C C . PHE A 1 112 ? -12.297 4.793 -0.142 1 96.88 112 PHE A C 1
ATOM 847 O O . PHE A 1 112 ? -11.609 5.504 0.594 1 96.88 112 PHE A O 1
ATOM 854 N N . HIS A 1 113 ? -12.445 5.117 -1.404 1 96.25 113 HIS A N 1
ATOM 855 C CA . HIS A 1 113 ? -11.898 6.305 -2.051 1 96.25 113 HIS A CA 1
ATOM 856 C C . HIS A 1 113 ? -12.438 7.582 -1.414 1 96.25 113 HIS A C 1
ATOM 858 O O . HIS A 1 113 ? -11.664 8.461 -1.023 1 96.25 113 HIS A O 1
ATOM 864 N N . ASN A 1 114 ? -13.734 7.645 -1.213 1 93.94 114 ASN A N 1
ATOM 865 C CA . ASN A 1 114 ? -14.391 8.844 -0.699 1 93.94 114 ASN A CA 1
ATOM 866 C C . ASN A 1 114 ? -14.023 9.102 0.76 1 93.94 114 ASN A C 1
ATOM 868 O O . ASN A 1 114 ? -13.742 10.234 1.145 1 93.94 114 ASN A O 1
ATOM 872 N N . LEU A 1 115 ? -13.914 8.039 1.522 1 91.94 115 LEU A N 1
ATOM 873 C CA . LEU A 1 115 ? -13.641 8.148 2.953 1 91.94 115 LEU A CA 1
ATOM 874 C C . LEU A 1 115 ? -12.195 8.562 3.203 1 91.94 115 LEU A C 1
ATOM 876 O O . LEU A 1 115 ? -11.906 9.25 4.188 1 91.94 115 LEU A O 1
ATOM 880 N N . SER A 1 116 ? -11.352 8.227 2.27 1 93.31 116 SER A N 1
ATOM 881 C CA . SER A 1 116 ? -9.93 8.484 2.488 1 93.31 116 SER A CA 1
ATOM 882 C C . SER A 1 116 ? -9.438 9.633 1.621 1 93.31 116 SER A C 1
ATOM 884 O O . SER A 1 116 ? -8.234 9.906 1.564 1 93.31 116 SER A O 1
ATOM 886 N N . HIS A 1 117 ? -10.461 10.211 0.892 1 90.19 117 HIS A N 1
ATOM 887 C CA . HIS A 1 117 ? -10.133 11.297 -0.025 1 90.19 117 HIS A CA 1
ATOM 888 C C . HIS A 1 117 ? -9.102 10.852 -1.062 1 90.19 117 HIS A C 1
ATOM 890 O O . HIS A 1 117 ? -8.227 11.625 -1.441 1 90.19 117 HIS A O 1
ATOM 896 N N . GLY A 1 118 ? -9.07 9.531 -1.36 1 95.44 118 GLY A N 1
ATOM 897 C CA . GLY A 1 118 ? -8.219 9 -2.412 1 95.44 118 GLY A CA 1
ATOM 898 C C . GLY A 1 118 ? -6.926 8.406 -1.89 1 95.44 118 GLY A C 1
ATOM 899 O O . GLY A 1 118 ? -6.207 7.723 -2.627 1 95.44 118 GLY A O 1
ATOM 900 N N . LEU A 1 119 ? -6.594 8.664 -0.611 1 95.94 119 LEU A N 1
ATOM 901 C CA . LEU A 1 119 ? -5.34 8.141 -0.078 1 95.94 119 LEU A CA 1
ATOM 902 C C . LEU A 1 119 ? -5.309 6.621 -0.148 1 95.94 119 LEU A C 1
ATOM 904 O O . LEU A 1 119 ? -4.305 6.031 -0.558 1 95.94 119 LEU A O 1
ATOM 908 N N . GLY A 1 120 ? -6.426 6.016 0.26 1 97.19 120 GLY A N 1
ATOM 909 C CA . GLY A 1 120 ? -6.516 4.566 0.304 1 97.19 120 GLY A CA 1
ATOM 910 C C . GLY A 1 120 ? -6.164 3.904 -1.016 1 97.19 120 GLY A C 1
ATOM 911 O O . GLY A 1 120 ? -5.129 3.248 -1.133 1 97.19 120 GLY A O 1
ATOM 912 N N . PRO A 1 121 ? -7 4.172 -2.059 1 98.06 121 PRO A N 1
ATOM 913 C CA . PRO A 1 121 ? -6.715 3.568 -3.363 1 98.06 121 PRO A CA 1
ATOM 914 C C . PRO A 1 121 ? -5.371 4.016 -3.938 1 98.06 121 PRO A C 1
ATOM 916 O O . PRO A 1 121 ? -4.699 3.234 -4.617 1 98.06 121 PRO A O 1
ATOM 919 N N . GLY A 1 122 ? -4.984 5.227 -3.67 1 98.19 122 GLY A N 1
ATOM 920 C CA . GLY A 1 122 ? -3.676 5.691 -4.102 1 98.19 122 GLY A CA 1
ATOM 921 C C . GLY A 1 122 ? -2.531 4.887 -3.516 1 98.19 122 GLY A C 1
ATOM 922 O O . GLY A 1 122 ? -1.59 4.527 -4.227 1 98.19 122 GLY A O 1
ATOM 923 N N . MET A 1 123 ? -2.619 4.566 -2.252 1 98.44 123 MET A N 1
ATOM 924 C CA . MET A 1 123 ? -1.564 3.811 -1.583 1 98.44 123 MET A CA 1
ATOM 925 C C . MET A 1 123 ? -1.56 2.357 -2.043 1 98.44 123 MET A C 1
ATOM 927 O O . MET A 1 123 ? -0.5 1.736 -2.141 1 98.44 123 MET A O 1
ATOM 931 N N . VAL A 1 124 ? -2.74 1.812 -2.324 1 98.81 124 VAL A N 1
ATOM 932 C CA . VAL A 1 124 ? -2.803 0.473 -2.902 1 98.81 124 VAL A CA 1
ATOM 933 C C . VAL A 1 124 ? -2.014 0.439 -4.211 1 98.81 124 VAL A C 1
ATOM 935 O O . VAL A 1 124 ? -1.196 -0.458 -4.426 1 98.81 124 VAL A O 1
ATOM 938 N N . ASN A 1 125 ? -2.201 1.46 -4.996 1 98.69 125 ASN A N 1
ATOM 939 C CA . ASN A 1 125 ? -1.502 1.506 -6.273 1 98.69 125 ASN A CA 1
ATOM 940 C C . ASN A 1 125 ? 0.004 1.662 -6.086 1 98.69 125 ASN A C 1
ATOM 942 O O . ASN A 1 125 ? 0.791 0.991 -6.754 1 98.69 125 ASN A O 1
ATOM 946 N N . VAL A 1 126 ? 0.374 2.523 -5.211 1 98.75 126 VAL A N 1
ATOM 947 C CA . VAL A 1 126 ? 1.791 2.771 -4.969 1 98.75 126 VAL A CA 1
ATOM 948 C C . VAL A 1 126 ? 2.463 1.491 -4.473 1 98.75 126 VAL A C 1
ATOM 950 O O . VAL A 1 126 ? 3.541 1.125 -4.945 1 98.75 126 VAL A O 1
ATOM 953 N N . VAL A 1 127 ? 1.858 0.813 -3.559 1 98.81 127 VAL A N 1
ATOM 954 C CA . VAL A 1 127 ? 2.438 -0.39 -2.973 1 98.81 127 VAL A CA 1
ATOM 955 C C . VAL A 1 127 ? 2.498 -1.5 -4.02 1 98.81 127 VAL A C 1
ATOM 957 O O . VAL A 1 127 ? 3.49 -2.227 -4.105 1 98.81 127 VAL A O 1
ATOM 960 N N . VAL A 1 128 ? 1.456 -1.649 -4.801 1 98.81 128 VAL A N 1
ATOM 961 C CA . VAL A 1 128 ? 1.458 -2.654 -5.859 1 98.81 128 VAL A CA 1
ATOM 962 C C . VAL A 1 128 ? 2.59 -2.365 -6.844 1 98.81 128 VAL A C 1
ATOM 964 O O . VAL A 1 128 ? 3.248 -3.287 -7.332 1 98.81 128 VAL A O 1
ATOM 967 N N . GLU A 1 129 ? 2.846 -1.107 -7.074 1 98.62 129 GLU A N 1
ATOM 968 C CA . GLU A 1 129 ? 3.969 -0.742 -7.934 1 98.62 129 GLU A CA 1
ATOM 969 C C . GLU A 1 129 ? 5.301 -1.112 -7.285 1 98.62 129 GLU A C 1
ATOM 971 O O . GLU A 1 129 ? 6.215 -1.581 -7.965 1 98.62 129 GLU A O 1
ATOM 976 N N . ILE A 1 130 ? 5.41 -0.881 -6.031 1 98.69 130 ILE A N 1
ATOM 977 C CA . ILE A 1 130 ? 6.621 -1.231 -5.297 1 98.69 130 ILE A CA 1
ATOM 978 C C . ILE A 1 130 ? 6.855 -2.738 -5.375 1 98.69 130 ILE A C 1
ATOM 980 O O . ILE A 1 130 ? 7.953 -3.186 -5.707 1 98.69 130 ILE A O 1
ATOM 984 N N . LEU A 1 131 ? 5.812 -3.506 -5.148 1 98.56 131 LEU A N 1
ATOM 985 C CA . LEU A 1 131 ? 5.926 -4.961 -5.18 1 98.56 131 LEU A CA 1
ATOM 986 C C . LEU A 1 131 ? 6.207 -5.453 -6.594 1 98.56 131 LEU A C 1
ATOM 988 O O . LEU A 1 131 ? 6.977 -6.398 -6.785 1 98.56 131 LEU A O 1
ATOM 992 N N . SER A 1 132 ? 5.57 -4.809 -7.551 1 98.31 132 SER A N 1
ATOM 993 C CA . SER A 1 132 ? 5.82 -5.164 -8.945 1 98.31 132 SER A CA 1
ATOM 994 C C . SER A 1 132 ? 7.281 -4.941 -9.32 1 98.31 132 SER A C 1
ATOM 996 O O . SER A 1 132 ? 7.867 -5.734 -10.055 1 98.31 132 SER A O 1
ATOM 998 N N . LYS A 1 133 ? 7.836 -3.887 -8.812 1 98.19 133 LYS A N 1
ATOM 999 C CA . LYS A 1 133 ? 9.242 -3.613 -9.078 1 98.19 133 LYS A CA 1
ATOM 1000 C C . LYS A 1 133 ? 10.141 -4.691 -8.469 1 98.19 133 LYS A C 1
ATOM 1002 O O . LYS A 1 133 ? 11.125 -5.098 -9.078 1 98.19 133 LYS A O 1
ATOM 1007 N N . CYS A 1 134 ? 9.797 -5.125 -7.25 1 97.81 134 CYS A N 1
ATOM 1008 C CA . CYS A 1 134 ? 10.531 -6.227 -6.637 1 97.81 134 CYS A CA 1
ATOM 1009 C C . CYS A 1 134 ? 10.492 -7.465 -7.523 1 97.81 134 CYS A C 1
ATOM 1011 O O . CYS A 1 134 ? 11.516 -8.125 -7.719 1 97.81 134 CYS A O 1
ATOM 1013 N N . ILE A 1 135 ? 9.352 -7.762 -8.055 1 97.12 135 ILE A N 1
ATOM 1014 C CA . ILE A 1 135 ? 9.156 -8.945 -8.883 1 97.12 135 ILE A CA 1
ATOM 1015 C C . ILE A 1 135 ? 9.953 -8.812 -10.18 1 97.12 135 ILE A C 1
ATOM 1017 O O . ILE A 1 135 ? 10.656 -9.742 -10.586 1 97.12 135 ILE A O 1
ATOM 1021 N N . ASP A 1 136 ? 9.891 -7.652 -10.758 1 96.81 136 ASP A N 1
ATOM 1022 C CA . ASP A 1 136 ? 10.609 -7.406 -12.008 1 96.81 136 ASP A CA 1
ATOM 1023 C C . ASP A 1 136 ? 12.117 -7.582 -11.82 1 96.81 136 ASP A C 1
ATOM 1025 O O . ASP A 1 136 ? 12.789 -8.18 -12.656 1 96.81 136 ASP A O 1
ATOM 1029 N N . ASP A 1 137 ? 12.578 -7.074 -10.719 1 96.38 137 ASP A N 1
ATOM 1030 C CA . ASP A 1 137 ? 14.016 -7.172 -10.453 1 96.38 137 ASP A CA 1
ATOM 1031 C C . ASP A 1 137 ? 14.438 -8.625 -10.25 1 96.38 137 ASP A C 1
ATOM 1033 O O . ASP A 1 137 ? 15.531 -9.023 -10.641 1 96.38 137 ASP A O 1
ATOM 1037 N N . ASN A 1 138 ? 13.594 -9.422 -9.633 1 95.25 138 ASN A N 1
ATOM 1038 C CA . ASN A 1 138 ? 13.883 -10.844 -9.461 1 95.25 138 ASN A CA 1
ATOM 1039 C C . ASN A 1 138 ? 13.867 -11.586 -10.789 1 95.25 138 ASN A C 1
ATOM 1041 O O . ASN A 1 138 ? 14.727 -12.438 -11.039 1 95.25 138 ASN A O 1
ATOM 1045 N N . ILE A 1 139 ? 12.938 -11.258 -11.625 1 95 139 ILE A N 1
ATOM 1046 C CA . ILE A 1 139 ? 12.852 -11.875 -12.945 1 95 139 ILE A CA 1
ATOM 1047 C C . ILE A 1 139 ? 14.117 -11.562 -13.734 1 95 139 ILE A C 1
ATOM 1049 O O . ILE A 1 139 ? 14.68 -12.438 -14.398 1 95 139 ILE A O 1
ATOM 1053 N N . LYS A 1 140 ? 14.57 -10.344 -13.625 1 94.5 140 LYS A N 1
ATOM 1054 C CA . LYS A 1 140 ? 15.789 -9.93 -14.312 1 94.5 140 LYS A CA 1
ATOM 1055 C C . LYS A 1 140 ? 16.984 -10.734 -13.828 1 94.5 140 LYS A C 1
ATOM 1057 O O . LYS A 1 140 ? 17.812 -11.172 -14.633 1 94.5 140 LYS A O 1
ATOM 1062 N N . LYS A 1 141 ? 17.031 -10.992 -12.57 1 92 141 LYS A N 1
ATOM 1063 C CA . LYS A 1 141 ? 18.141 -11.75 -11.984 1 92 141 LYS A CA 1
ATOM 1064 C C . LYS A 1 141 ? 18.125 -13.203 -12.453 1 92 141 LYS A C 1
ATOM 1066 O O . LYS A 1 141 ? 19.172 -13.812 -12.648 1 92 141 LYS A O 1
ATOM 1071 N N . MET A 1 142 ? 16.953 -13.695 -12.625 1 89.19 142 MET A N 1
ATOM 1072 C CA . MET A 1 142 ? 16.812 -15.086 -13.055 1 89.19 142 MET A CA 1
ATOM 1073 C C . MET A 1 142 ? 17.188 -15.242 -14.523 1 89.19 142 MET A C 1
ATOM 1075 O O . MET A 1 142 ? 17.547 -16.344 -14.969 1 89.19 142 MET A O 1
ATOM 1079 N N . GLN A 1 143 ? 17.016 -14.234 -15.25 1 88.75 143 GLN A N 1
ATOM 1080 C CA . GLN A 1 143 ? 17.297 -14.273 -16.688 1 88.75 143 GLN A CA 1
ATOM 1081 C C . GLN A 1 143 ? 18.766 -13.953 -16.969 1 88.75 143 GLN A C 1
ATOM 1083 O O . GLN A 1 143 ? 19.234 -14.109 -18.094 1 88.75 143 GLN A O 1
ATOM 1088 N N . SER A 1 144 ? 19.469 -13.352 -15.938 1 81.5 144 SER A N 1
ATOM 1089 C CA . SER A 1 144 ? 20.875 -13.023 -16.109 1 81.5 144 SER A CA 1
ATOM 1090 C C . SER A 1 144 ? 21.766 -14.219 -15.766 1 81.5 144 SER A C 1
ATOM 1092 O O . SER A 1 144 ? 22.797 -14.438 -16.406 1 81.5 144 SER A O 1
ATOM 1094 N N . MET B 1 1 ? 24.734 20.938 12.641 1 19.55 1 MET B N 1
ATOM 1095 C CA . MET B 1 1 ? 24.234 21.719 11.516 1 19.55 1 MET B CA 1
ATOM 1096 C C . MET B 1 1 ? 22.703 21.672 11.477 1 19.55 1 MET B C 1
ATOM 1098 O O . MET B 1 1 ? 22.109 20.594 11.453 1 19.55 1 MET B O 1
ATOM 1102 N N . THR B 1 2 ? 21.953 22.719 12.008 1 21.28 2 THR B N 1
ATOM 1103 C CA . THR B 1 2 ? 20.594 22.938 12.516 1 21.28 2 THR B CA 1
ATOM 1104 C C . THR B 1 2 ? 19.562 22.797 11.398 1 21.28 2 THR B C 1
ATOM 1106 O O . THR B 1 2 ? 19.781 23.25 10.273 1 21.28 2 THR B O 1
ATOM 1109 N N . ALA B 1 3 ? 18.953 21.609 11.367 1 27.78 3 ALA B N 1
ATOM 1110 C CA . ALA B 1 3 ? 17.984 21.312 10.32 1 27.78 3 ALA B CA 1
ATOM 1111 C C . ALA B 1 3 ? 17.109 22.516 10.016 1 27.78 3 ALA B C 1
ATOM 1113 O O . ALA B 1 3 ? 16.656 23.203 10.938 1 27.78 3 ALA B O 1
ATOM 1114 N N . PRO B 1 4 ? 17.375 23.188 8.82 1 26.92 4 PRO B N 1
ATOM 1115 C CA . PRO B 1 4 ? 16.703 24.422 8.398 1 26.92 4 PRO B CA 1
ATOM 1116 C C . PRO B 1 4 ? 15.203 24.406 8.695 1 26.92 4 PRO B C 1
ATOM 1118 O O . PRO B 1 4 ? 14.609 23.344 8.844 1 26.92 4 PRO B O 1
ATOM 1121 N N . PRO B 1 5 ? 14.555 25.516 9 1 28.14 5 PRO B N 1
ATOM 1122 C CA . PRO B 1 5 ? 13.18 25.844 9.406 1 28.14 5 PRO B CA 1
ATOM 1123 C C . PRO B 1 5 ? 12.133 25.141 8.539 1 28.14 5 PRO B C 1
ATOM 1125 O O . PRO B 1 5 ? 12.367 24.922 7.348 1 28.14 5 PRO B O 1
ATOM 1128 N N . GLU B 1 6 ? 11.648 24.125 8.938 1 31.58 6 GLU B N 1
ATOM 1129 C CA . GLU B 1 6 ? 10.711 23.219 8.281 1 31.58 6 GLU B CA 1
ATOM 1130 C C . GLU B 1 6 ? 9.562 23.984 7.633 1 31.58 6 GLU B C 1
ATOM 1132 O O . GLU B 1 6 ? 8.977 24.875 8.258 1 31.58 6 GLU B O 1
ATOM 1137 N N . MET B 1 7 ? 9.617 24.344 6.328 1 30.16 7 MET B N 1
ATOM 1138 C CA . MET B 1 7 ? 8.719 25.078 5.453 1 30.16 7 MET B CA 1
ATOM 1139 C C . MET B 1 7 ? 7.367 24.391 5.344 1 30.16 7 MET B C 1
ATOM 1141 O O . MET B 1 7 ? 7.309 23.172 5.18 1 30.16 7 MET B O 1
ATOM 1145 N N . MET B 1 8 ? 6.492 24.688 6.188 1 30.55 8 MET B N 1
ATOM 1146 C CA . MET B 1 8 ? 5.129 24.188 6.059 1 30.55 8 MET B CA 1
ATOM 1147 C C . MET B 1 8 ? 4.434 24.781 4.84 1 30.55 8 MET B C 1
ATOM 1149 O O . MET B 1 8 ? 4.613 25.953 4.535 1 30.55 8 MET B O 1
ATOM 1153 N N . SER B 1 9 ? 3.936 23.938 4.066 1 32.59 9 SER B N 1
ATOM 1154 C CA . SER B 1 9 ? 3.258 24.469 2.891 1 32.59 9 SER B CA 1
ATOM 1155 C C . SER B 1 9 ? 2.061 25.328 3.283 1 32.59 9 SER B C 1
ATOM 1157 O O . SER B 1 9 ? 1.421 25.078 4.309 1 32.59 9 SER B O 1
ATOM 1159 N N . VAL B 1 10 ? 2.014 26.484 2.818 1 36.03 10 VAL B N 1
ATOM 1160 C CA . VAL B 1 10 ? 0.918 27.453 2.916 1 36.03 10 VAL B CA 1
ATOM 1161 C C . VAL B 1 10 ? -0.408 26.75 2.633 1 36.03 10 VAL B C 1
ATOM 1163 O O . VAL B 1 10 ? -1.419 27.031 3.279 1 36.03 10 VAL B O 1
ATOM 1166 N N . ASN B 1 11 ? -0.288 25.781 1.839 1 35.38 11 ASN B N 1
ATOM 1167 C CA . ASN B 1 11 ? -1.531 25.125 1.448 1 35.38 11 ASN B CA 1
ATOM 1168 C C . ASN B 1 11 ? -2.135 24.328 2.604 1 35.38 11 ASN B C 1
ATOM 1170 O O . ASN B 1 11 ? -3.348 24.359 2.816 1 35.38 11 ASN B O 1
ATOM 1174 N N . THR B 1 12 ? -1.302 23.578 3.324 1 38.31 12 THR B N 1
ATOM 1175 C CA . THR B 1 12 ? -1.791 22.891 4.508 1 38.31 12 THR B CA 1
ATOM 1176 C C . THR B 1 12 ? -2.289 23.875 5.551 1 38.31 12 THR B C 1
ATOM 1178 O O . THR B 1 12 ? -3.326 23.656 6.184 1 38.31 12 THR B O 1
ATOM 1181 N N . LEU B 1 13 ? -1.549 24.938 5.609 1 36.06 13 LEU B N 1
ATOM 1182 C CA . LEU B 1 13 ? -1.99 26 6.504 1 36.06 13 LEU B CA 1
ATOM 1183 C C . LEU B 1 13 ? -3.287 26.625 6.004 1 36.06 13 LEU B C 1
ATOM 1185 O O . LEU B 1 13 ? -4.191 26.906 6.793 1 36.06 13 LEU B O 1
ATOM 1189 N N . THR B 1 14 ? -3.268 26.812 4.688 1 39.91 14 THR B N 1
ATOM 1190 C CA . THR B 1 14 ? -4.457 27.375 4.059 1 39.91 14 THR B CA 1
ATOM 1191 C C . THR B 1 14 ? -5.656 26.453 4.23 1 39.91 14 THR B C 1
ATOM 1193 O O . THR B 1 14 ? -6.773 26.906 4.484 1 39.91 14 THR B O 1
ATOM 1196 N N . SER B 1 15 ? -5.426 25.203 3.916 1 39.31 15 SER B N 1
ATOM 1197 C CA . SER B 1 15 ? -6.523 24.25 4.035 1 39.31 15 SER B CA 1
ATOM 1198 C C . SER B 1 15 ? -7.055 24.203 5.461 1 39.31 15 SER B C 1
ATOM 1200 O O . SER B 1 15 ? -8.266 24.062 5.676 1 39.31 15 SER B O 1
ATOM 1202 N N . LEU B 1 16 ? -6.145 24.219 6.301 1 38.03 16 LEU B N 1
ATOM 1203 C CA . LEU B 1 16 ? -6.512 24.25 7.711 1 38.03 16 LEU B CA 1
ATOM 1204 C C . LEU B 1 16 ? -7.215 25.562 8.055 1 38.03 16 LEU B C 1
ATOM 1206 O O . LEU B 1 16 ? -8.055 25.609 8.953 1 38.03 16 LEU B O 1
ATOM 1210 N N . LEU B 1 17 ? -6.688 26.625 7.379 1 34.12 17 LEU B N 1
ATOM 1211 C CA . LEU B 1 17 ? -7.254 27.953 7.574 1 34.12 17 LEU B CA 1
ATOM 1212 C C . LEU B 1 17 ? -8.367 28.234 6.562 1 34.12 17 LEU B C 1
ATOM 1214 O O . LEU B 1 17 ? -8.195 29.031 5.648 1 34.12 17 LEU B O 1
ATOM 1218 N N . ARG B 1 18 ? -9.031 27.281 6.102 1 36.66 18 ARG B N 1
ATOM 1219 C CA . ARG B 1 18 ? -10.18 27.609 5.27 1 36.66 18 ARG B CA 1
ATOM 1220 C C . ARG B 1 18 ? -10.859 28.891 5.754 1 36.66 18 ARG B C 1
ATOM 1222 O O . ARG B 1 18 ? -12.086 28.969 5.797 1 36.66 18 ARG B O 1
ATOM 1229 N N . ILE B 1 19 ? -10.297 29.594 6.672 1 33.19 19 ILE B N 1
ATOM 1230 C CA . ILE B 1 19 ? -10.898 30.859 7.086 1 33.19 19 ILE B CA 1
ATOM 1231 C C . ILE B 1 19 ? -10.922 31.828 5.906 1 33.19 19 ILE B C 1
ATOM 1233 O O . ILE B 1 19 ? -10.164 31.672 4.949 1 33.19 19 ILE B O 1
ATOM 1237 N N . ASN B 1 20 ? -11.797 32.969 5.965 1 36.28 20 ASN B N 1
ATOM 1238 C CA . ASN B 1 20 ? -12.047 34.062 5.031 1 36.28 20 ASN B CA 1
ATOM 1239 C C . ASN B 1 20 ? -10.742 34.688 4.531 1 36.28 20 ASN B C 1
ATOM 1241 O O . ASN B 1 20 ? -9.711 34.625 5.199 1 36.28 20 ASN B O 1
ATOM 1245 N N . LYS B 1 21 ? -10.641 35 3.227 1 42.44 21 LYS B N 1
ATOM 1246 C CA . LYS B 1 21 ? -9.57 35.656 2.465 1 42.44 21 LYS B CA 1
ATOM 1247 C C . LYS B 1 21 ? -8.773 36.594 3.338 1 42.44 21 LYS B C 1
ATOM 1249 O O . LYS B 1 21 ? -7.551 36.688 3.229 1 42.44 21 LYS B O 1
ATOM 1254 N N . ASN B 1 22 ? -9.398 37.281 4.215 1 44.41 22 ASN B N 1
ATOM 1255 C CA . ASN B 1 22 ? -8.773 38.312 5.02 1 44.41 22 ASN B CA 1
ATOM 1256 C C . ASN B 1 22 ? -7.898 37.719 6.121 1 44.41 22 ASN B C 1
ATOM 1258 O O . ASN B 1 22 ? -6.828 38.25 6.418 1 44.41 22 ASN B O 1
ATOM 1262 N N . GLU B 1 23 ? -8.273 36.625 6.73 1 45.59 23 GLU B N 1
ATOM 1263 C CA . GLU B 1 23 ? -7.52 36 7.809 1 45.59 23 GLU B CA 1
ATOM 1264 C C . GLU B 1 23 ? -6.285 35.281 7.273 1 45.59 23 GLU B C 1
ATOM 1266 O O . GLU B 1 23 ? -5.254 35.219 7.949 1 45.59 23 GLU B O 1
ATOM 1271 N N . LYS B 1 24 ? -6.297 34.906 6.047 1 47.34 24 LYS B N 1
ATOM 1272 C CA . LYS B 1 24 ? -5.137 34.344 5.355 1 47.34 24 LYS B CA 1
ATOM 1273 C C . LYS B 1 24 ? -3.977 35.344 5.336 1 47.34 24 LYS B C 1
ATOM 1275 O O . LYS B 1 24 ? -2.824 34.969 5.559 1 47.34 24 LYS B O 1
ATOM 1280 N N . LYS B 1 25 ? -4.367 36.469 5.035 1 50.28 25 LYS B N 1
ATOM 1281 C CA . LYS B 1 25 ? -3.373 37.531 4.941 1 50.28 25 LYS B CA 1
ATOM 1282 C C . LYS B 1 25 ? -2.727 37.812 6.301 1 50.28 25 LYS B C 1
ATOM 1284 O O . LYS B 1 25 ? -1.51 37.969 6.387 1 50.28 25 LYS B O 1
ATOM 1289 N N . ASN B 1 26 ? -3.492 37.75 7.273 1 47.19 26 ASN B N 1
ATOM 1290 C CA . ASN B 1 26 ? -2.988 38.062 8.609 1 47.19 26 ASN B CA 1
ATOM 1291 C C . ASN B 1 26 ? -2.104 36.938 9.141 1 47.19 26 ASN B C 1
ATOM 1293 O O . ASN B 1 26 ? -1.068 37.188 9.758 1 47.19 26 ASN B O 1
ATOM 1297 N N . LEU B 1 27 ? -2.484 35.844 8.805 1 46.5 27 LEU B N 1
ATOM 1298 C CA . LEU B 1 27 ? -1.688 34.719 9.297 1 46.5 27 LEU B CA 1
ATOM 1299 C C . LEU B 1 27 ? -0.358 34.656 8.555 1 46.5 27 LEU B C 1
ATOM 1301 O O . LEU B 1 27 ? 0.678 34.344 9.164 1 46.5 27 LEU B O 1
ATOM 1305 N N . LYS B 1 28 ? -0.417 34.812 7.285 1 48.44 28 LYS B N 1
ATOM 1306 C CA . LYS B 1 28 ? 0.84 34.906 6.547 1 48.44 28 LYS B CA 1
ATOM 1307 C C . LYS B 1 28 ? 1.776 35.906 7.176 1 48.44 28 LYS B C 1
ATOM 1309 O O . LYS B 1 28 ? 2.982 35.688 7.289 1 48.44 28 LYS B O 1
ATOM 1314 N N . GLU B 1 29 ? 1.159 36.906 7.547 1 48.59 29 GLU B N 1
ATOM 1315 C CA . GLU B 1 29 ? 1.956 38 8.117 1 48.59 29 GLU B CA 1
ATOM 1316 C C . GLU B 1 29 ? 2.492 37.625 9.5 1 48.59 29 GLU B C 1
ATOM 1318 O O . GLU B 1 29 ? 3.635 37.938 9.836 1 48.59 29 GLU B O 1
ATOM 1323 N N . GLU B 1 30 ? 1.692 36.875 10.203 1 45.03 30 GLU B N 1
ATOM 1324 C CA . GLU B 1 30 ? 2.127 36.438 11.531 1 45.03 30 GLU B CA 1
ATOM 1325 C C . GLU B 1 30 ? 3.18 35.344 11.438 1 45.03 30 GLU B C 1
ATOM 1327 O O . GLU B 1 30 ? 4.133 35.312 12.219 1 45.03 30 GLU B O 1
ATOM 1332 N N . LEU B 1 31 ? 2.912 34.531 10.477 1 44.47 31 LEU B N 1
ATOM 1333 C CA . LEU B 1 31 ? 3.896 33.469 10.266 1 44.47 31 LEU B CA 1
ATOM 1334 C C . LEU B 1 31 ? 5.211 34.031 9.766 1 44.47 31 LEU B C 1
ATOM 1336 O O . LEU B 1 31 ? 6.289 33.562 10.141 1 44.47 31 LEU B O 1
ATOM 1340 N N . LYS B 1 32 ? 5.078 34.938 8.93 1 45.78 32 LYS B N 1
ATOM 1341 C CA . LYS B 1 32 ? 6.266 35.688 8.5 1 45.78 32 LYS B CA 1
ATOM 1342 C C . LYS B 1 32 ? 6.992 36.281 9.695 1 45.78 32 LYS B C 1
ATOM 1344 O O . LYS B 1 32 ? 8.227 36.344 9.719 1 45.78 32 LYS B O 1
ATOM 1349 N N . LYS B 1 33 ? 6.246 36.719 10.625 1 42.22 33 LYS B N 1
ATOM 1350 C CA . LYS B 1 33 ? 6.848 37.375 11.789 1 42.22 33 LYS B CA 1
ATOM 1351 C C . LYS B 1 33 ? 7.605 36.375 12.648 1 42.22 33 LYS B C 1
ATOM 1353 O O . LYS B 1 33 ? 8.602 36.719 13.281 1 42.22 33 LYS B O 1
ATOM 1358 N N . VAL B 1 34 ? 7.066 35.219 12.773 1 41.69 34 VAL B N 1
ATOM 1359 C CA . VAL B 1 34 ? 7.75 34.219 13.602 1 41.69 34 VAL B CA 1
ATOM 1360 C C . VAL B 1 34 ? 8.797 33.469 12.773 1 41.69 34 VAL B C 1
ATOM 1362 O O . VAL B 1 34 ? 9.516 32.625 13.289 1 41.69 34 VAL B O 1
ATOM 1365 N N . GLY B 1 35 ? 9.164 34 11.578 1 34.62 35 GLY B N 1
ATOM 1366 C CA . GLY B 1 35 ? 10.258 33.531 10.75 1 34.62 35 GLY B CA 1
ATOM 1367 C C . GLY B 1 35 ? 9.875 32.375 9.859 1 34.62 35 GLY B C 1
ATOM 1368 O O . GLY B 1 35 ? 10.742 31.625 9.391 1 34.62 35 GLY B O 1
ATOM 1369 N N . VAL B 1 36 ? 8.695 31.891 10.023 1 33.25 36 VAL B N 1
ATOM 1370 C CA . VAL B 1 36 ? 8.273 30.875 9.07 1 33.25 36 VAL B CA 1
ATOM 1371 C C . VAL B 1 36 ? 7.887 31.516 7.746 1 33.25 36 VAL B C 1
ATOM 1373 O O . VAL B 1 36 ? 6.953 32.312 7.691 1 33.25 36 VAL B O 1
ATOM 1376 N N . VAL B 1 37 ? 8.742 31.906 6.996 1 29.03 37 VAL B N 1
ATOM 1377 C CA . VAL B 1 37 ? 8.531 32.469 5.664 1 29.03 37 VAL B CA 1
ATOM 1378 C C . VAL B 1 37 ? 7.84 31.422 4.777 1 29.03 37 VAL B C 1
ATOM 1380 O O . VAL B 1 37 ? 8.25 30.266 4.73 1 29.03 37 VAL B O 1
ATOM 1383 N N . PRO B 1 38 ? 6.508 31.594 4.551 1 32.5 38 PRO B N 1
ATOM 1384 C CA . PRO B 1 38 ? 6.047 30.75 3.439 1 32.5 38 PRO B CA 1
ATOM 1385 C C . PRO B 1 38 ? 7 30.781 2.246 1 32.5 38 PRO B C 1
ATOM 1387 O O . PRO B 1 38 ? 7.414 31.859 1.804 1 32.5 38 PRO B O 1
ATOM 1390 N N . GLY B 1 39 ? 8.164 30.422 2.342 1 30.2 39 GLY B N 1
ATOM 1391 C CA . GLY B 1 39 ? 9.047 30.5 1.188 1 30.2 39 GLY B CA 1
ATOM 1392 C C . GLY B 1 39 ? 8.492 29.797 -0.04 1 30.2 39 GLY B C 1
ATOM 1393 O O . GLY B 1 39 ? 7.578 28.984 0.065 1 30.2 39 GLY B O 1
ATOM 1394 N N . PRO B 1 40 ? 8.492 30.547 -1.134 1 29.2 40 PRO B N 1
ATOM 1395 C CA . PRO B 1 40 ? 8.227 29.906 -2.426 1 29.2 40 PRO B CA 1
ATOM 1396 C C . PRO B 1 40 ? 8.797 28.5 -2.506 1 29.2 40 PRO B C 1
ATOM 1398 O O . PRO B 1 40 ? 8.781 27.891 -3.578 1 29.2 40 PRO B O 1
ATOM 1401 N N . VAL B 1 41 ? 9.883 28.25 -1.804 1 28.78 41 VAL B N 1
ATOM 1402 C CA . VAL B 1 41 ? 10.742 27.156 -2.232 1 28.78 41 VAL B CA 1
ATOM 1403 C C . VAL B 1 41 ? 9.938 25.859 -2.27 1 28.78 41 VAL B C 1
ATOM 1405 O O . VAL B 1 41 ? 9.219 25.547 -1.319 1 28.78 41 VAL B O 1
ATOM 1408 N N . THR B 1 42 ? 9.547 25.391 -3.371 1 31.41 42 THR B N 1
ATOM 1409 C CA . THR B 1 42 ? 9.094 24.094 -3.891 1 31.41 42 THR B CA 1
ATOM 1410 C C . THR B 1 42 ? 9.664 22.953 -3.061 1 31.41 42 THR B C 1
ATOM 1412 O O . THR B 1 42 ? 9.695 21.812 -3.514 1 31.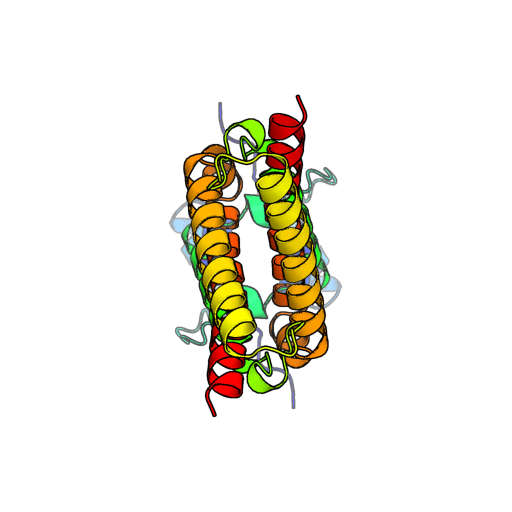41 42 THR B O 1
ATOM 1415 N N . GLN B 1 43 ? 10.492 23.266 -2.113 1 31.84 43 GLN B N 1
ATOM 1416 C CA . GLN B 1 43 ? 10.875 21.984 -1.505 1 31.84 43 GLN B CA 1
ATOM 1417 C C . GLN B 1 43 ? 9.648 21.188 -1.071 1 31.84 43 GLN B C 1
ATOM 1419 O O . GLN B 1 43 ? 8.883 21.641 -0.218 1 31.84 43 GLN B O 1
ATOM 1424 N N . VAL B 1 44 ? 8.945 20.672 -2.02 1 32.5 44 VAL B N 1
ATOM 1425 C CA . VAL B 1 44 ? 7.906 19.672 -1.831 1 32.5 44 VAL B CA 1
ATOM 1426 C C . VAL B 1 44 ? 8.211 18.828 -0.591 1 32.5 44 VAL B C 1
ATOM 1428 O O . VAL B 1 44 ? 9.016 17.891 -0.647 1 32.5 44 VAL B O 1
ATOM 1431 N N . THR B 1 45 ? 8.734 19.516 0.506 1 38.91 45 THR B N 1
ATOM 1432 C CA . THR B 1 45 ? 8.711 18.562 1.612 1 38.91 45 THR B CA 1
ATOM 1433 C C . THR B 1 45 ? 7.355 17.859 1.688 1 38.91 45 THR B C 1
ATOM 1435 O O . THR B 1 45 ? 6.324 18.5 1.868 1 38.91 45 THR B O 1
ATOM 1438 N N . SER B 1 46 ? 7.305 16.875 0.985 1 49.69 46 SER B N 1
ATOM 1439 C CA . SER B 1 46 ? 6.074 16.094 0.959 1 49.69 46 SER B CA 1
ATOM 1440 C C . SER B 1 46 ? 5.504 15.914 2.361 1 49.69 46 SER B C 1
ATOM 1442 O O . SER B 1 46 ? 6.234 16.016 3.352 1 49.69 46 SER B O 1
ATOM 1444 N N . LEU B 1 47 ? 4.258 16.266 2.473 1 58.31 47 LEU B N 1
ATOM 1445 C CA . LEU B 1 47 ? 3.531 15.898 3.682 1 58.31 47 LEU B CA 1
ATOM 1446 C C . LEU B 1 47 ? 4.148 14.672 4.336 1 58.31 47 LEU B C 1
ATOM 1448 O O . LEU B 1 47 ? 4.207 14.578 5.562 1 58.31 47 LEU B O 1
ATOM 1452 N N . CYS B 1 48 ? 4.895 14 3.555 1 67.38 48 CYS B N 1
ATOM 1453 C CA . CYS B 1 48 ? 5.484 12.75 4.027 1 67.38 48 CYS B CA 1
ATOM 1454 C C . CYS B 1 48 ? 6.68 13.023 4.934 1 67.38 48 CYS B C 1
ATOM 1456 O O . CYS B 1 48 ? 6.863 12.336 5.945 1 67.38 48 CYS B O 1
ATOM 1458 N N . THR B 1 49 ? 7.383 14.039 4.605 1 63.75 49 THR B N 1
ATOM 1459 C CA . THR B 1 49 ? 8.602 14.281 5.367 1 63.75 49 THR B CA 1
ATOM 1460 C C . THR B 1 49 ? 8.305 15.078 6.629 1 63.75 49 THR B C 1
ATOM 1462 O O . THR B 1 49 ? 9.141 15.156 7.535 1 63.75 49 THR B O 1
ATOM 1465 N N . ARG B 1 50 ? 7.094 15.484 6.672 1 66.44 50 ARG B N 1
ATOM 1466 C CA . ARG B 1 50 ? 6.727 16.266 7.844 1 66.44 50 ARG B CA 1
ATOM 1467 C C . ARG B 1 50 ? 5.992 15.414 8.867 1 66.44 50 ARG B C 1
ATOM 1469 O O . ARG B 1 50 ? 5.773 15.844 10 1 66.44 50 ARG B O 1
ATOM 1476 N N . LEU B 1 51 ? 5.711 14.227 8.516 1 77.56 51 LEU B N 1
ATOM 1477 C CA . LEU B 1 51 ? 4.969 13.32 9.391 1 77.56 51 LEU B CA 1
ATOM 1478 C C . LEU B 1 51 ? 5.848 12.828 10.531 1 77.56 51 LEU B C 1
ATOM 1480 O O . LEU B 1 51 ? 7.016 12.492 10.328 1 77.56 51 LEU B O 1
ATOM 1484 N N . THR B 1 52 ? 5.289 12.977 11.695 1 78.19 52 THR B N 1
ATOM 1485 C CA . THR B 1 52 ? 5.938 12.273 12.805 1 78.19 52 THR B CA 1
ATOM 1486 C C . THR B 1 52 ? 5.684 10.773 12.711 1 78.19 52 THR B C 1
ATOM 1488 O O . THR B 1 52 ? 4.805 10.328 11.969 1 78.19 52 THR B O 1
ATOM 1491 N N . GLU B 1 53 ? 6.465 10 13.461 1 85.06 53 GLU B N 1
ATOM 1492 C CA . GLU B 1 53 ? 6.27 8.555 13.508 1 85.06 53 GLU B CA 1
ATOM 1493 C C . GLU B 1 53 ? 4.875 8.203 14.016 1 85.06 53 GLU B C 1
ATOM 1495 O O . GLU B 1 53 ? 4.258 7.246 13.547 1 85.06 53 GLU B O 1
ATOM 1500 N N . GLY B 1 54 ? 4.402 8.969 14.977 1 81.75 54 GLY B N 1
ATOM 1501 C CA . GLY B 1 54 ? 3.055 8.766 15.484 1 81.75 54 GLY B CA 1
ATOM 1502 C C . GLY B 1 54 ? 1.979 9.055 14.461 1 81.75 54 GLY B C 1
ATOM 1503 O O . GLY B 1 54 ? 1.017 8.289 14.328 1 81.75 54 GLY B O 1
ATOM 1504 N N . GLU B 1 55 ? 2.197 10.047 13.75 1 82.56 55 GLU B N 1
ATOM 1505 C CA . GLU B 1 55 ? 1.24 10.398 12.711 1 82.56 55 GLU B CA 1
ATOM 1506 C C . GLU B 1 55 ? 1.245 9.375 11.578 1 82.56 55 GLU B C 1
ATOM 1508 O O . GLU B 1 55 ? 0.19 9.023 11.047 1 82.56 55 GLU B O 1
ATOM 1513 N N . ALA B 1 56 ? 2.396 8.969 11.273 1 90.31 56 ALA B N 1
ATOM 1514 C CA . ALA B 1 56 ? 2.52 7.926 10.258 1 90.31 56 ALA B CA 1
ATOM 1515 C C . ALA B 1 56 ? 1.759 6.672 10.672 1 90.31 56 ALA B C 1
ATOM 1517 O O . ALA B 1 56 ? 1 6.109 9.875 1 90.31 56 ALA B O 1
ATOM 1518 N N . LYS B 1 57 ? 1.931 6.293 11.844 1 91.62 57 LYS B N 1
ATOM 1519 C CA . LYS B 1 57 ? 1.25 5.109 12.352 1 91.62 57 LYS B CA 1
ATOM 1520 C C . LYS B 1 57 ? -0.265 5.297 12.344 1 91.62 57 LYS B C 1
ATOM 1522 O O . LYS B 1 57 ? -1.005 4.383 11.969 1 91.62 57 LYS B O 1
ATOM 1527 N N . ASP B 1 58 ? -0.653 6.449 12.711 1 87.06 58 ASP B N 1
ATOM 1528 C CA . ASP B 1 58 ? -2.084 6.742 12.742 1 87.06 58 ASP B CA 1
ATOM 1529 C C . ASP B 1 58 ? -2.688 6.691 11.344 1 87.06 58 ASP B C 1
ATOM 1531 O O . ASP B 1 58 ? -3.803 6.199 11.156 1 87.06 58 ASP B O 1
ATOM 1535 N N . LEU B 1 59 ? -1.992 7.246 10.445 1 91.81 59 LEU B N 1
ATOM 1536 C CA . LEU B 1 59 ? -2.461 7.234 9.062 1 91.81 59 LEU B CA 1
ATOM 1537 C C . LEU B 1 59 ? -2.598 5.805 8.547 1 91.81 59 LEU B C 1
ATOM 1539 O O . LEU B 1 59 ? -3.611 5.453 7.941 1 91.81 59 LEU B O 1
ATOM 1543 N N . CYS B 1 60 ? -1.608 5.02 8.836 1 96.12 60 CYS B N 1
ATOM 1544 C CA . CYS B 1 60 ? -1.654 3.625 8.422 1 96.12 60 CYS B CA 1
ATOM 1545 C C . CYS B 1 60 ? -2.857 2.914 9.031 1 96.12 60 CYS B C 1
ATOM 1547 O O . CYS B 1 60 ? -3.609 2.242 8.32 1 96.12 60 CYS B O 1
ATOM 1549 N N . GLN B 1 61 ? -3.035 3.121 10.273 1 94.75 61 GLN B N 1
ATOM 1550 C CA . GLN B 1 61 ? -4.148 2.477 10.961 1 94.75 61 GLN B CA 1
ATOM 1551 C C . GLN B 1 61 ? -5.488 2.951 10.406 1 94.75 61 GLN B C 1
ATOM 1553 O O . GLN B 1 61 ? -6.406 2.152 10.211 1 94.75 61 GLN B O 1
ATOM 1558 N N . SER B 1 62 ? -5.562 4.156 10.18 1 91.69 62 SER B N 1
ATOM 1559 C CA . SER B 1 62 ? -6.801 4.727 9.664 1 91.69 62 SER B CA 1
ATOM 1560 C C . SER B 1 62 ? -7.133 4.164 8.289 1 91.69 62 SER B C 1
ATOM 1562 O O . SER B 1 62 ? -8.289 3.846 8 1 91.69 62 SER B O 1
ATOM 1564 N N . VAL B 1 63 ? -6.137 4.066 7.457 1 96.25 63 VAL B N 1
ATOM 1565 C CA . VAL B 1 63 ? -6.367 3.51 6.129 1 96.25 63 VAL B CA 1
ATOM 1566 C C . VAL B 1 63 ? -6.879 2.076 6.25 1 96.25 63 VAL B C 1
ATOM 1568 O O . VAL B 1 63 ? -7.789 1.669 5.523 1 96.25 63 VAL B O 1
ATOM 1571 N N . GLY B 1 64 ? -6.27 1.336 7.16 1 97.12 64 GLY B N 1
ATOM 1572 C CA . GLY B 1 64 ? -6.746 -0.019 7.395 1 97.12 64 GLY B CA 1
ATOM 1573 C C . GLY B 1 64 ? -8.203 -0.075 7.809 1 97.12 64 GLY B C 1
ATOM 1574 O O . GLY B 1 64 ? -8.977 -0.867 7.27 1 97.12 64 GLY B O 1
ATOM 1575 N N . VAL B 1 65 ? -8.555 0.788 8.695 1 94.88 65 VAL B N 1
ATOM 1576 C CA . VAL B 1 65 ? -9.922 0.825 9.203 1 94.88 65 VAL B CA 1
ATOM 1577 C C . VAL B 1 65 ? -10.875 1.269 8.094 1 94.88 65 VAL B C 1
ATOM 1579 O O . VAL B 1 65 ? -11.953 0.699 7.93 1 94.88 65 VAL B O 1
ATOM 1582 N N . LEU B 1 66 ? -10.492 2.223 7.324 1 95.62 66 LEU B N 1
ATOM 1583 C CA . LEU B 1 66 ? -11.328 2.738 6.25 1 95.62 66 LEU B CA 1
ATOM 1584 C C . LEU B 1 66 ? -11.508 1.7 5.148 1 95.62 66 LEU B C 1
ATOM 1586 O O . LEU B 1 66 ? -12.562 1.629 4.5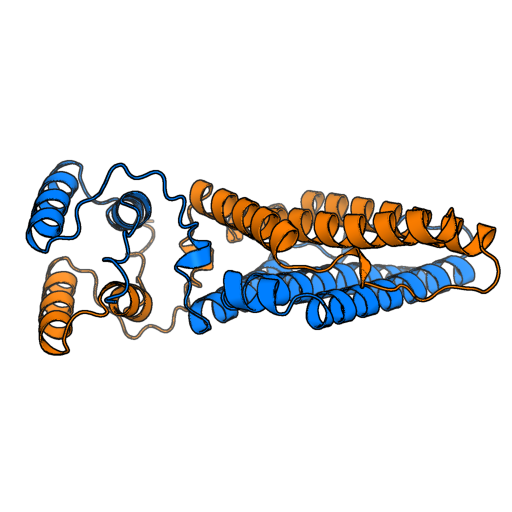2 1 95.62 66 LEU B O 1
ATOM 1590 N N . ALA B 1 67 ? -10.445 0.943 4.941 1 97.56 67 ALA B N 1
ATOM 1591 C CA . ALA B 1 67 ? -10.562 -0.137 3.967 1 97.56 67 ALA B CA 1
ATOM 1592 C C . ALA B 1 67 ? -11.617 -1.151 4.391 1 97.56 67 ALA B C 1
ATOM 1594 O O . ALA B 1 67 ? -12.445 -1.57 3.582 1 97.56 67 ALA B O 1
ATOM 1595 N N . ALA B 1 68 ? -11.633 -1.509 5.621 1 96.56 68 ALA B N 1
ATOM 1596 C CA . ALA B 1 68 ? -12.578 -2.486 6.148 1 96.56 68 ALA B CA 1
ATOM 1597 C C . ALA B 1 68 ? -14.016 -1.981 6.02 1 96.56 68 ALA B C 1
ATOM 1599 O O . ALA B 1 68 ? -14.938 -2.77 5.809 1 96.56 68 ALA B O 1
ATOM 1600 N N . LYS B 1 69 ? -14.164 -0.703 6.043 1 94.56 69 LYS B N 1
ATOM 1601 C CA . LYS B 1 69 ? -15.492 -0.101 5.98 1 94.56 69 LYS B CA 1
ATOM 1602 C C . LYS B 1 69 ? -15.891 0.2 4.539 1 94.56 69 LYS B C 1
ATOM 1604 O O . LYS B 1 69 ? -17.078 0.174 4.199 1 94.56 69 LYS B O 1
ATOM 1609 N N . GLY B 1 70 ? -14.906 0.428 3.748 1 97.25 70 GLY B N 1
ATOM 1610 C CA . GLY B 1 70 ? -15.219 1.062 2.477 1 97.25 70 GLY B CA 1
ATOM 1611 C C . GLY B 1 70 ? -15.07 0.127 1.292 1 97.25 70 GLY B C 1
ATOM 1612 O O . GLY B 1 70 ? -15.562 0.413 0.202 1 97.25 70 GLY B O 1
ATOM 1613 N N . ILE B 1 71 ? -14.367 -0.961 1.431 1 98.12 71 ILE B N 1
ATOM 1614 C CA . ILE B 1 71 ? -14.188 -1.915 0.343 1 98.12 71 ILE B CA 1
ATOM 1615 C C . ILE B 1 71 ? -15.203 -3.043 0.464 1 98.12 71 ILE B C 1
ATOM 1617 O O . ILE B 1 71 ? -15.391 -3.605 1.545 1 98.12 71 ILE B O 1
ATOM 1621 N N . LYS B 1 72 ? -15.938 -3.258 -0.655 1 98 72 LYS B N 1
ATOM 1622 C CA . LYS B 1 72 ? -16.781 -4.441 -0.725 1 98 72 LYS B CA 1
ATOM 1623 C C . LYS B 1 72 ? -15.969 -5.684 -1.066 1 98 72 LYS B C 1
ATOM 1625 O O . LYS B 1 72 ? -15.953 -6.125 -2.217 1 98 72 LYS B O 1
ATOM 1630 N N . PHE B 1 73 ? -15.32 -6.32 -0.089 1 97.44 73 PHE B N 1
ATOM 1631 C CA . PHE B 1 73 ? -14.375 -7.418 -0.267 1 97.44 73 PHE B CA 1
ATOM 1632 C C . PHE B 1 73 ? -15.047 -8.617 -0.923 1 97.44 73 PHE B C 1
ATOM 1634 O O . PHE B 1 73 ? -14.445 -9.297 -1.754 1 97.44 73 PHE B O 1
ATOM 1641 N N . GLU B 1 74 ? -16.281 -8.797 -0.628 1 94.44 74 GLU B N 1
ATOM 1642 C CA . GLU B 1 74 ? -17.016 -9.945 -1.152 1 94.44 74 GLU B CA 1
ATOM 1643 C C . GLU B 1 74 ? -17.219 -9.828 -2.658 1 94.44 74 GLU B C 1
ATOM 1645 O O . GLU B 1 74 ? -17.453 -10.828 -3.338 1 94.44 74 GLU B O 1
ATOM 1650 N N . ALA B 1 75 ? -17.156 -8.625 -3.156 1 96.5 75 ALA B N 1
ATOM 1651 C CA . ALA B 1 75 ? -17.391 -8.391 -4.578 1 96.5 75 ALA B CA 1
ATOM 1652 C C . ALA B 1 75 ? -16.094 -8.477 -5.371 1 96.5 75 ALA B C 1
ATOM 1654 O O . ALA B 1 75 ? -16.109 -8.539 -6.602 1 96.5 75 ALA B O 1
ATOM 1655 N N . VAL B 1 76 ? -14.891 -8.516 -4.66 1 96.62 76 VAL B N 1
ATOM 1656 C CA . VAL B 1 76 ? -13.594 -8.602 -5.32 1 96.62 76 VAL B CA 1
ATOM 1657 C C . VAL B 1 76 ? -13.391 -10.016 -5.871 1 96.62 76 VAL B C 1
ATOM 1659 O O . VAL B 1 76 ? -13.531 -11 -5.141 1 96.62 76 VAL B O 1
ATOM 1662 N N . THR B 1 77 ? -13.055 -10.047 -7.137 1 93.56 77 THR B N 1
ATOM 1663 C CA . THR B 1 77 ? -12.883 -11.344 -7.77 1 93.56 77 THR B CA 1
ATOM 1664 C C . THR B 1 77 ? -11.422 -11.57 -8.148 1 93.56 77 THR B C 1
ATOM 1666 O O . THR B 1 77 ? -10.664 -10.617 -8.32 1 93.56 77 THR B O 1
ATOM 1669 N N . MET B 1 78 ? -11.047 -12.82 -8.227 1 91.06 78 MET B N 1
ATOM 1670 C CA . MET B 1 78 ? -9.727 -13.227 -8.719 1 91.06 78 MET B CA 1
ATOM 1671 C C . MET B 1 78 ? -9.852 -14.117 -9.945 1 91.06 78 MET B C 1
ATOM 1673 O O . MET B 1 78 ? -10.82 -14.875 -10.07 1 91.06 78 MET B O 1
ATOM 1677 N N . PRO B 1 79 ? -8.859 -13.828 -10.797 1 80.88 79 PRO B N 1
ATOM 1678 C CA . PRO B 1 79 ? -8.875 -14.766 -11.914 1 80.88 79 PRO B CA 1
ATOM 1679 C C . PRO B 1 79 ? -8.719 -16.219 -11.477 1 80.88 79 PRO B C 1
ATOM 1681 O O . PRO B 1 79 ? -7.867 -16.516 -10.633 1 80.88 79 PRO B O 1
ATOM 1684 N N . MET B 1 80 ? -9.719 -16.984 -11.812 1 72.69 80 MET B N 1
ATOM 1685 C CA . MET B 1 80 ? -9.688 -18.359 -11.32 1 72.69 80 MET B CA 1
ATOM 1686 C C . MET B 1 80 ? -9.711 -19.344 -12.484 1 72.69 80 MET B C 1
ATOM 1688 O O . MET B 1 80 ? -10.227 -19.047 -13.555 1 72.69 80 MET B O 1
ATOM 1692 N N . THR B 1 81 ? -8.891 -20.344 -12.148 1 75.5 81 THR B N 1
ATOM 1693 C CA . THR B 1 81 ? -8.961 -21.5 -13.031 1 75.5 81 THR B CA 1
ATOM 1694 C C . THR B 1 81 ? -10.18 -22.359 -12.703 1 75.5 81 THR B C 1
ATOM 1696 O O . THR B 1 81 ? -10.781 -22.203 -11.641 1 75.5 81 THR B O 1
ATOM 1699 N N . THR B 1 82 ? -10.562 -23.25 -13.695 1 81.44 82 THR B N 1
ATOM 1700 C CA . THR B 1 82 ? -11.734 -24.109 -13.594 1 81.44 82 THR B CA 1
ATOM 1701 C C . THR B 1 82 ? -11.539 -25.156 -12.5 1 81.44 82 THR B C 1
ATOM 1703 O O . THR B 1 82 ? -12.5 -25.562 -11.844 1 81.44 82 THR B O 1
ATOM 1706 N N . ASP B 1 83 ? -10.328 -25.484 -12.242 1 91.06 83 ASP B N 1
ATOM 1707 C CA . ASP B 1 83 ? -10.031 -26.453 -11.188 1 91.06 83 ASP B CA 1
ATOM 1708 C C . ASP B 1 83 ? -9.914 -25.766 -9.828 1 91.06 83 ASP B C 1
ATOM 1710 O O . ASP B 1 83 ? -8.93 -25.078 -9.562 1 91.06 83 ASP B O 1
ATOM 1714 N N . LEU B 1 84 ? -10.852 -26.094 -8.953 1 89.88 84 LEU B N 1
ATOM 1715 C CA . LEU B 1 84 ? -10.977 -25.391 -7.68 1 89.88 84 LEU B CA 1
ATOM 1716 C C . LEU B 1 84 ? -9.766 -25.656 -6.785 1 89.88 84 LEU B C 1
ATOM 1718 O O . LEU B 1 84 ? -9.297 -24.766 -6.082 1 89.88 84 LEU B O 1
ATOM 1722 N N . ILE B 1 85 ? -9.312 -26.891 -6.809 1 92.44 85 ILE B N 1
ATOM 1723 C CA . ILE B 1 85 ? -8.18 -27.281 -5.973 1 92.44 85 ILE B CA 1
ATOM 1724 C C . ILE B 1 85 ? -6.941 -26.5 -6.402 1 92.44 85 ILE B C 1
ATOM 1726 O O . ILE B 1 85 ? -6.207 -25.969 -5.562 1 92.44 85 ILE B O 1
ATOM 1730 N N . VAL B 1 86 ? -6.777 -26.359 -7.656 1 92.38 86 VAL B N 1
ATOM 1731 C CA . VAL B 1 86 ? -5.641 -25.641 -8.211 1 92.38 86 VAL B CA 1
ATOM 1732 C C . VAL B 1 86 ? -5.793 -24.141 -7.914 1 92.38 86 VAL B C 1
ATOM 1734 O O . VAL B 1 86 ? -4.82 -23.469 -7.566 1 92.38 86 VAL B O 1
ATOM 1737 N N . ALA B 1 87 ? -7.02 -23.703 -7.988 1 93.25 87 ALA B N 1
ATOM 1738 C CA . ALA B 1 87 ? -7.293 -22.281 -7.754 1 93.25 87 ALA B CA 1
ATOM 1739 C C . ALA B 1 87 ? -6.984 -21.906 -6.312 1 93.25 87 ALA B C 1
ATOM 1741 O O . ALA B 1 87 ? -6.352 -20.875 -6.062 1 93.25 87 ALA B O 1
ATOM 1742 N N . ILE B 1 88 ? -7.41 -22.766 -5.406 1 94.5 88 ILE B N 1
ATOM 1743 C CA . ILE B 1 88 ? -7.18 -22.516 -3.988 1 94.5 88 ILE B CA 1
ATOM 1744 C C . ILE B 1 88 ? -5.684 -22.562 -3.689 1 94.5 88 ILE B C 1
ATOM 1746 O O . ILE B 1 88 ? -5.164 -21.719 -2.951 1 94.5 88 ILE B O 1
ATOM 1750 N N . GLY B 1 89 ? -5 -23.516 -4.273 1 93.56 89 GLY B N 1
ATOM 1751 C CA . GLY B 1 89 ? -3.557 -23.594 -4.117 1 93.56 89 GLY B CA 1
ATOM 1752 C C . GLY B 1 89 ? -2.83 -22.359 -4.613 1 93.56 89 GLY B C 1
ATOM 1753 O O . GLY B 1 89 ? -1.922 -21.859 -3.949 1 93.56 89 GLY B O 1
ATOM 1754 N N . LYS B 1 90 ? -3.26 -21.859 -5.715 1 92.62 90 LYS B N 1
ATOM 1755 C CA . LYS B 1 90 ? -2.65 -20.672 -6.301 1 92.62 90 LYS B CA 1
ATOM 1756 C C . LYS B 1 90 ? -2.908 -19.438 -5.438 1 92.62 90 LYS B C 1
ATOM 1758 O O . LYS B 1 90 ? -2.02 -18.609 -5.254 1 92.62 90 LYS B O 1
ATOM 1763 N N . ALA B 1 91 ? -4.105 -19.375 -4.957 1 95.25 91 ALA B N 1
ATOM 1764 C CA . ALA B 1 91 ? -4.469 -18.25 -4.105 1 95.25 91 ALA B CA 1
ATOM 1765 C C . ALA B 1 91 ? -3.658 -18.25 -2.812 1 95.25 91 ALA B C 1
ATOM 1767 O O . ALA B 1 91 ? -3.188 -17.203 -2.367 1 95.25 91 ALA B O 1
ATOM 1768 N N . THR B 1 92 ? -3.518 -19.391 -2.268 1 95.31 92 THR B N 1
ATOM 1769 C CA . THR B 1 92 ? -2.748 -19.531 -1.037 1 95.31 92 THR B CA 1
ATOM 1770 C C . THR B 1 92 ? -1.284 -19.172 -1.268 1 95.31 92 THR B C 1
ATOM 1772 O O . THR B 1 92 ? -0.67 -18.484 -0.442 1 95.31 92 THR B O 1
ATOM 1775 N N . GLU B 1 93 ? -0.784 -19.594 -2.354 1 93.44 93 GLU B N 1
ATOM 1776 C CA . GLU B 1 93 ? 0.595 -19.266 -2.703 1 93.44 93 GLU B CA 1
ATOM 1777 C C . GLU B 1 93 ? 0.763 -17.766 -2.928 1 93.44 93 GLU B C 1
ATOM 1779 O O . GLU B 1 93 ? 1.782 -17.188 -2.545 1 93.44 93 GLU B O 1
ATOM 1784 N N . LEU B 1 94 ? -0.189 -17.219 -3.58 1 94.75 94 LEU B N 1
ATOM 1785 C CA . LEU B 1 94 ? -0.179 -15.773 -3.812 1 94.75 94 LEU B CA 1
ATOM 1786 C C . LEU B 1 94 ? -0.095 -15.008 -2.496 1 94.75 94 LEU B C 1
ATOM 1788 O O . LEU B 1 94 ? 0.71 -14.086 -2.359 1 94.75 94 LEU B O 1
ATOM 1792 N N . LYS B 1 95 ? -0.899 -15.383 -1.58 1 96.38 95 LYS B N 1
ATOM 1793 C CA . LYS B 1 95 ? -0.911 -14.742 -0.269 1 96.38 95 LYS B CA 1
ATOM 1794 C C . LYS B 1 95 ? 0.444 -14.875 0.42 1 96.38 95 LYS B C 1
ATOM 1796 O O . LYS B 1 95 ? 0.956 -13.906 0.986 1 96.38 95 LYS B O 1
ATOM 1801 N N . TYR B 1 96 ? 0.978 -16.031 0.345 1 95.75 96 TYR B N 1
ATOM 1802 C CA . TYR B 1 96 ? 2.281 -16.297 0.945 1 95.75 96 TYR B CA 1
ATOM 1803 C C . TYR B 1 96 ? 3.359 -15.422 0.305 1 95.75 96 TYR B C 1
ATOM 1805 O O . TYR B 1 96 ? 4.188 -14.836 1.004 1 95.75 96 TYR B O 1
ATOM 1813 N N . GLN B 1 97 ? 3.357 -15.305 -0.981 1 95.81 97 GLN B N 1
ATOM 1814 C CA . GLN B 1 97 ? 4.352 -14.523 -1.705 1 95.81 97 GLN B CA 1
ATOM 1815 C C . GLN B 1 97 ? 4.219 -13.031 -1.384 1 95.81 97 GLN B C 1
ATOM 1817 O O . GLN B 1 97 ? 5.223 -12.328 -1.277 1 95.81 97 GLN B O 1
ATOM 1822 N N . LEU B 1 98 ? 3.004 -12.594 -1.204 1 96.81 98 LEU B N 1
ATOM 1823 C CA . LEU B 1 98 ? 2.744 -11.211 -0.832 1 96.81 98 LEU B CA 1
ATOM 1824 C C . LEU B 1 98 ? 3.359 -10.883 0.527 1 96.81 98 LEU B C 1
ATOM 1826 O O . LEU B 1 98 ? 4.023 -9.859 0.685 1 96.81 98 LEU B O 1
ATOM 1830 N N . GLN B 1 99 ? 3.145 -11.719 1.437 1 97.69 99 GLN B N 1
ATOM 1831 C CA . GLN B 1 99 ? 3.664 -11.523 2.787 1 97.69 99 GLN B CA 1
ATOM 1832 C C . GLN B 1 99 ? 5.188 -11.562 2.801 1 97.69 99 GLN B C 1
ATOM 1834 O O . GLN B 1 99 ? 5.828 -10.766 3.484 1 97.69 99 GLN B O 1
ATOM 1839 N N . HIS B 1 100 ? 5.703 -12.445 2.045 1 97.44 100 HIS B N 1
ATOM 1840 C CA . HIS B 1 100 ? 7.156 -12.547 1.942 1 97.44 100 HIS B CA 1
ATOM 1841 C C . HIS B 1 100 ? 7.758 -11.273 1.354 1 97.44 100 HIS B C 1
ATOM 1843 O O . HIS B 1 100 ? 8.742 -10.75 1.872 1 97.44 100 HIS B O 1
ATOM 1849 N N . LEU B 1 101 ? 7.16 -10.797 0.304 1 97.56 101 LEU B N 1
ATOM 1850 C CA . LEU B 1 101 ? 7.66 -9.594 -0.342 1 97.56 101 LEU B CA 1
ATOM 1851 C C . LEU B 1 101 ? 7.59 -8.398 0.607 1 97.56 101 LEU B C 1
ATOM 1853 O O . LEU B 1 101 ? 8.508 -7.578 0.648 1 97.56 101 LEU B O 1
ATOM 1857 N N . ALA B 1 102 ? 6.48 -8.305 1.357 1 98.06 102 ALA B N 1
ATOM 1858 C CA . ALA B 1 102 ? 6.352 -7.223 2.33 1 98.06 102 ALA B CA 1
ATOM 1859 C C . ALA B 1 102 ? 7.477 -7.277 3.361 1 98.06 102 ALA B C 1
ATOM 1861 O O . ALA B 1 102 ? 8.047 -6.246 3.717 1 98.06 102 ALA B O 1
ATOM 1862 N N . GLU B 1 103 ? 7.781 -8.453 3.838 1 97.94 103 GLU B N 1
ATOM 1863 C CA . GLU B 1 103 ? 8.852 -8.648 4.809 1 97.94 103 GLU B CA 1
ATOM 1864 C C . GLU B 1 103 ? 10.211 -8.258 4.219 1 97.94 103 GLU B C 1
ATOM 1866 O O . GLU B 1 103 ? 11.031 -7.633 4.895 1 97.94 103 GLU B O 1
ATOM 1871 N N . GLU B 1 104 ? 10.406 -8.664 3.002 1 98.06 104 GLU B N 1
ATOM 1872 C CA . GLU B 1 104 ? 11.672 -8.359 2.336 1 98.06 104 GLU B CA 1
ATOM 1873 C C . GLU B 1 104 ? 11.82 -6.855 2.109 1 98.06 104 GLU B C 1
ATOM 1875 O O . GLU B 1 104 ? 12.914 -6.309 2.256 1 98.06 104 GLU B O 1
ATOM 1880 N N . VAL B 1 105 ? 10.711 -6.219 1.729 1 98.31 105 VAL B N 1
ATOM 1881 C CA . VAL B 1 105 ? 10.742 -4.773 1.543 1 98.31 105 VAL B CA 1
ATOM 1882 C C . VAL B 1 105 ? 11.094 -4.086 2.861 1 98.31 105 VAL B C 1
ATOM 1884 O O . VAL B 1 105 ? 11.852 -3.113 2.877 1 98.31 105 VAL B O 1
ATOM 1887 N N . GLN B 1 106 ? 10.531 -4.559 3.926 1 97.69 106 GLN B N 1
ATOM 1888 C CA . GLN B 1 106 ? 10.844 -4.012 5.242 1 97.69 106 GLN B CA 1
ATOM 1889 C C . GLN B 1 106 ? 12.305 -4.242 5.602 1 97.69 106 GLN B C 1
ATOM 1891 O O . GLN B 1 106 ? 12.977 -3.34 6.113 1 97.69 106 GLN B O 1
ATOM 1896 N N . ARG B 1 107 ? 12.82 -5.375 5.312 1 97.81 107 ARG B N 1
ATOM 1897 C CA . ARG B 1 107 ? 14.188 -5.75 5.652 1 97.81 107 ARG B CA 1
ATOM 1898 C C . ARG B 1 107 ? 15.195 -4.938 4.848 1 97.81 107 ARG B C 1
ATOM 1900 O O . ARG B 1 107 ? 16.234 -4.531 5.371 1 97.81 107 ARG B O 1
ATOM 1907 N N . ASN B 1 108 ? 14.891 -4.723 3.625 1 98 108 ASN B N 1
ATOM 1908 C CA . ASN B 1 108 ? 15.82 -4.055 2.719 1 98 108 ASN B CA 1
ATOM 1909 C C . ASN B 1 108 ? 15.445 -2.59 2.512 1 98 108 ASN B C 1
ATOM 1911 O O . ASN B 1 108 ? 15.883 -1.964 1.547 1 98 108 ASN B O 1
ATOM 1915 N N . GLY B 1 109 ? 14.539 -2.107 3.365 1 97.44 109 GLY B N 1
ATOM 1916 C CA . GLY B 1 109 ? 14.055 -0.746 3.203 1 97.44 109 GLY B CA 1
ATOM 1917 C C . GLY B 1 109 ? 14.188 0.089 4.461 1 97.44 109 GLY B C 1
ATOM 1918 O O . GLY B 1 109 ? 13.305 0.881 4.785 1 97.44 109 GLY B O 1
ATOM 1919 N N . GLN B 1 110 ? 15.297 -0.062 5.211 1 96.94 110 GLN B N 1
ATOM 1920 C CA . GLN B 1 110 ? 15.516 0.725 6.418 1 96.94 110 GLN B CA 1
ATOM 1921 C C . GLN B 1 110 ? 15.555 2.217 6.105 1 96.94 110 GLN B C 1
ATOM 1923 O O . GLN B 1 110 ? 15 3.029 6.852 1 96.94 110 GLN B O 1
ATOM 1928 N N . ASP B 1 111 ? 16.234 2.621 5.055 1 95.94 111 ASP B N 1
ATOM 1929 C CA . ASP B 1 111 ? 16.25 4.02 4.641 1 95.94 111 ASP B CA 1
ATOM 1930 C C . ASP B 1 111 ? 14.844 4.496 4.27 1 95.94 111 ASP B C 1
ATOM 1932 O O . ASP B 1 111 ? 14.461 5.617 4.605 1 95.94 111 ASP B O 1
ATOM 1936 N N . PHE B 1 112 ? 14.117 3.568 3.551 1 96.88 112 PHE B N 1
ATOM 1937 C CA . PHE B 1 112 ? 12.727 3.85 3.217 1 96.88 112 PHE B CA 1
ATOM 1938 C C . PHE B 1 112 ? 11.914 4.133 4.473 1 96.88 112 PHE B C 1
ATOM 1940 O O . PHE B 1 112 ? 11.117 5.078 4.508 1 96.88 112 PHE B O 1
ATOM 1947 N N . HIS B 1 113 ? 12.086 3.393 5.535 1 96.19 11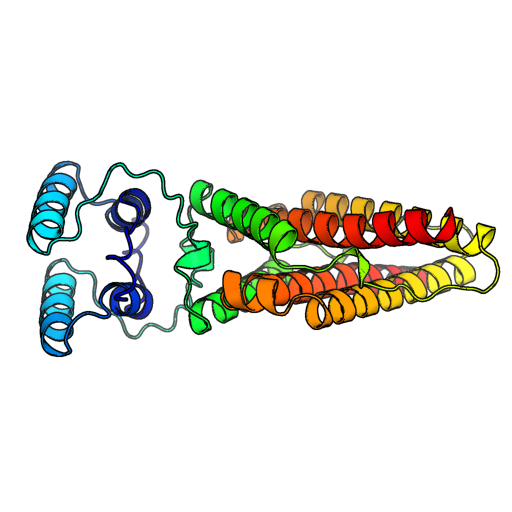3 HIS B N 1
ATOM 1948 C CA . HIS B 1 113 ? 11.445 3.604 6.832 1 96.19 113 HIS B CA 1
ATOM 1949 C C . HIS B 1 113 ? 11.828 4.957 7.418 1 96.19 113 HIS B C 1
ATOM 1951 O O . HIS B 1 113 ? 10.953 5.742 7.801 1 96.19 113 HIS B O 1
ATOM 1957 N N . ASN B 1 114 ? 13.102 5.273 7.406 1 93.75 114 ASN B N 1
ATOM 1958 C CA . ASN B 1 114 ? 13.602 6.5 8.023 1 93.75 114 ASN B CA 1
ATOM 1959 C C . ASN B 1 114 ? 13.141 7.738 7.254 1 93.75 114 ASN B C 1
ATOM 1961 O O . ASN B 1 114 ? 12.727 8.727 7.859 1 93.75 114 ASN B O 1
ATOM 1965 N N . LEU B 1 115 ? 13.117 7.641 5.945 1 92 115 LEU B N 1
ATOM 1966 C CA . LEU B 1 115 ? 12.773 8.773 5.09 1 92 115 LEU B CA 1
ATOM 1967 C C . LEU B 1 115 ? 11.281 9.078 5.176 1 92 115 LEU B C 1
ATOM 1969 O O . LEU B 1 115 ? 10.883 10.242 5.051 1 92 115 LEU B O 1
ATOM 1973 N N . SER B 1 116 ? 10.516 8.07 5.488 1 93.38 116 SER B N 1
ATOM 1974 C CA . SER B 1 116 ? 9.07 8.258 5.473 1 93.38 116 SER B CA 1
ATOM 1975 C C . SER B 1 116 ? 8.508 8.281 6.891 1 93.38 116 SER B C 1
ATOM 1977 O O . SER B 1 116 ? 7.285 8.289 7.074 1 93.38 116 SER B O 1
ATOM 1979 N N . HIS B 1 117 ? 9.516 8.195 7.84 1 89.81 117 HIS B N 1
ATOM 1980 C CA . HIS B 1 117 ? 9.117 8.156 9.242 1 89.81 117 HIS B CA 1
ATOM 1981 C C . HIS B 1 117 ? 8.188 6.977 9.523 1 89.81 117 HIS B C 1
ATOM 1983 O O . HIS B 1 117 ? 7.258 7.094 10.32 1 89.81 117 HIS B O 1
ATOM 1989 N N . GLY B 1 118 ? 8.281 5.91 8.719 1 95.44 118 GLY B N 1
ATOM 1990 C CA . GLY B 1 118 ? 7.543 4.68 8.945 1 95.44 118 GLY B CA 1
ATOM 1991 C C . GLY B 1 118 ? 6.293 4.57 8.094 1 95.44 118 GLY B C 1
ATOM 1992 O O . GLY B 1 118 ? 5.676 3.506 8.016 1 95.44 118 GLY B O 1
ATOM 1993 N N . LEU B 1 119 ? 5.883 5.672 7.453 1 95.94 119 LEU B N 1
ATOM 1994 C CA . LEU B 1 119 ? 4.664 5.625 6.656 1 95.94 119 LEU B CA 1
ATOM 1995 C C . LEU B 1 119 ? 4.785 4.594 5.535 1 95.94 119 LEU B C 1
ATOM 1997 O O . LEU B 1 119 ? 3.865 3.809 5.305 1 95.94 119 LEU B O 1
ATOM 2001 N N . GLY B 1 120 ? 5.941 4.629 4.867 1 97.19 120 GLY B N 1
ATOM 2002 C CA . GLY B 1 120 ? 6.176 3.744 3.738 1 97.19 120 GLY B CA 1
ATOM 2003 C C . GLY B 1 120 ? 5.953 2.281 4.07 1 97.19 120 GLY B C 1
ATOM 2004 O O . GLY B 1 120 ? 4.996 1.669 3.596 1 97.19 120 GLY B O 1
ATOM 2005 N N . PRO B 1 121 ? 6.797 1.743 4.992 1 98.06 121 PRO B N 1
ATOM 2006 C CA . PRO B 1 121 ? 6.633 0.335 5.359 1 98.06 121 PRO B CA 1
ATOM 2007 C C . PRO B 1 121 ? 5.281 0.047 6.008 1 98.06 121 PRO B C 1
ATOM 2009 O O . PRO B 1 121 ? 4.719 -1.034 5.816 1 98.06 121 PRO B O 1
ATOM 2012 N N . GLY B 1 122 ? 4.762 0.982 6.742 1 98.19 122 GLY B N 1
ATOM 2013 C CA . GLY B 1 122 ? 3.436 0.816 7.316 1 98.19 122 GLY B CA 1
ATOM 2014 C C . GLY B 1 122 ? 2.352 0.634 6.273 1 98.19 122 GLY B C 1
ATOM 2015 O O . GLY B 1 122 ? 1.486 -0.233 6.41 1 98.19 122 GLY B O 1
ATOM 2016 N N . MET B 1 123 ? 2.41 1.405 5.223 1 98.44 123 MET B N 1
ATOM 2017 C CA . MET B 1 123 ? 1.404 1.329 4.168 1 98.44 123 MET B CA 1
ATOM 2018 C C . MET B 1 123 ? 1.567 0.05 3.352 1 98.44 123 MET B C 1
ATOM 2020 O O . MET B 1 123 ? 0.581 -0.527 2.889 1 98.44 123 MET B O 1
ATOM 2024 N N . VAL B 1 124 ? 2.811 -0.392 3.162 1 98.81 124 VAL B N 1
ATOM 2025 C CA . VAL B 1 124 ? 3.033 -1.683 2.52 1 98.81 124 VAL B CA 1
ATOM 2026 C C . VAL B 1 124 ? 2.314 -2.781 3.299 1 98.81 124 VAL B C 1
ATOM 2028 O O . VAL B 1 124 ? 1.603 -3.602 2.717 1 98.81 124 VAL B O 1
ATOM 2031 N N . ASN B 1 125 ? 2.43 -2.711 4.594 1 98.69 125 ASN B N 1
ATOM 2032 C CA . ASN B 1 125 ? 1.788 -3.729 5.422 1 98.69 125 ASN B CA 1
ATOM 2033 C C . ASN B 1 125 ? 0.267 -3.633 5.348 1 98.69 125 ASN B C 1
ATOM 2035 O O . ASN B 1 125 ? -0.419 -4.648 5.234 1 98.69 125 ASN B O 1
ATOM 2039 N N . VAL B 1 126 ? -0.223 -2.453 5.422 1 98.75 126 VAL B N 1
ATOM 2040 C CA . VAL B 1 126 ? -1.668 -2.25 5.383 1 98.75 126 VAL B CA 1
ATOM 2041 C C . VAL B 1 126 ? -2.227 -2.76 4.059 1 98.75 126 VAL B C 1
ATOM 2043 O O . VAL B 1 126 ? -3.236 -3.467 4.031 1 98.75 126 VAL B O 1
ATOM 2046 N N . VAL B 1 127 ? -1.604 -2.439 2.977 1 98.81 127 VAL B N 1
ATOM 2047 C CA . VAL B 1 127 ? -2.084 -2.818 1.653 1 98.81 127 VAL B CA 1
ATOM 2048 C C . VAL B 1 127 ? -1.982 -4.332 1.48 1 98.81 127 VAL B C 1
ATOM 2050 O O . VAL B 1 127 ? -2.891 -4.965 0.937 1 98.81 127 VAL B O 1
ATOM 2053 N N . VAL B 1 128 ? -0.892 -4.918 1.921 1 98.81 128 VAL B N 1
ATOM 2054 C CA . VAL B 1 128 ? -0.745 -6.367 1.838 1 98.81 128 VAL B CA 1
ATOM 2055 C C . VAL B 1 128 ? -1.853 -7.047 2.641 1 98.81 128 VAL B C 1
ATOM 2057 O O . VAL B 1 128 ? -2.393 -8.07 2.219 1 98.81 128 VAL B O 1
ATOM 2060 N N . GLU B 1 129 ? -2.223 -6.449 3.736 1 98.62 129 GLU B N 1
ATOM 2061 C CA . GLU B 1 129 ? -3.336 -6.984 4.516 1 98.62 129 GLU B CA 1
ATOM 2062 C C . GLU B 1 129 ? -4.652 -6.859 3.756 1 98.62 129 GLU B C 1
ATOM 2064 O O . GLU B 1 129 ? -5.484 -7.77 3.791 1 98.62 129 GLU B O 1
ATOM 2069 N N . ILE B 1 130 ? -4.844 -5.758 3.121 1 98.69 130 ILE B N 1
ATOM 2070 C CA . ILE B 1 130 ? -6.047 -5.543 2.324 1 98.69 130 ILE B CA 1
ATOM 2071 C C . ILE B 1 130 ? -6.125 -6.59 1.215 1 98.69 130 ILE B C 1
ATOM 2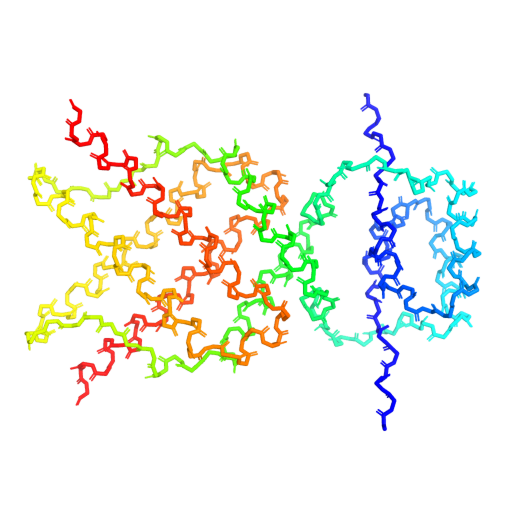073 O O . ILE B 1 130 ? -7.16 -7.238 1.035 1 98.69 130 ILE B O 1
ATOM 2077 N N . LEU B 1 131 ? -5.02 -6.801 0.523 1 98.56 131 LEU B N 1
ATOM 2078 C CA . LEU B 1 131 ? -4.984 -7.766 -0.572 1 98.56 131 LEU B CA 1
ATOM 2079 C C . LEU B 1 131 ? -5.148 -9.188 -0.05 1 98.56 131 LEU B C 1
ATOM 2081 O O . LEU B 1 131 ? -5.805 -10.016 -0.685 1 98.56 131 LEU B O 1
ATOM 2085 N N . SER B 1 132 ? -4.547 -9.438 1.095 1 98.31 132 SER B N 1
ATOM 2086 C CA . SER B 1 132 ? -4.695 -10.758 1.709 1 98.31 132 SER B CA 1
ATOM 2087 C C . SER B 1 132 ? -6.152 -11.047 2.053 1 98.31 132 SER B C 1
ATOM 2089 O O . SER B 1 132 ? -6.621 -12.18 1.894 1 98.31 132 SER B O 1
ATOM 2091 N N . LYS B 1 133 ? -6.824 -10.047 2.506 1 98.25 133 LYS B N 1
ATOM 2092 C CA . LYS B 1 133 ? -8.242 -10.219 2.82 1 98.25 133 LYS B CA 1
ATOM 2093 C C . LYS B 1 133 ? -9.047 -10.531 1.564 1 98.25 133 LYS B C 1
ATOM 2095 O O . LYS B 1 133 ? -9.961 -11.359 1.599 1 98.25 133 LYS B O 1
ATOM 2100 N N . CYS B 1 134 ? -8.727 -9.852 0.469 1 97.88 134 CYS B N 1
ATOM 2101 C CA . CYS B 1 134 ? -9.367 -10.156 -0.805 1 97.88 134 CYS B CA 1
ATOM 2102 C C . CYS B 1 134 ? -9.172 -11.625 -1.175 1 97.88 134 CYS B C 1
ATOM 2104 O O . CYS B 1 134 ? -10.109 -12.297 -1.596 1 97.88 134 CYS B O 1
ATOM 2106 N N . ILE B 1 135 ? -7.98 -12.102 -1.012 1 97.19 135 ILE B N 1
ATOM 2107 C CA . ILE B 1 135 ? -7.629 -13.469 -1.369 1 97.19 135 ILE B CA 1
ATOM 2108 C C . ILE B 1 135 ? -8.375 -14.445 -0.468 1 97.19 135 ILE B C 1
ATOM 2110 O O . ILE B 1 135 ? -8.953 -15.422 -0.949 1 97.19 135 ILE B O 1
ATOM 2114 N N . ASP B 1 136 ? -8.398 -14.141 0.792 1 96.94 136 ASP B N 1
ATOM 2115 C CA . ASP B 1 136 ? -9.078 -15.008 1.749 1 96.94 136 ASP B CA 1
ATOM 2116 C C . ASP B 1 136 ? -10.57 -15.117 1.425 1 96.94 136 ASP B C 1
ATOM 2118 O O . ASP B 1 136 ? -11.133 -16.219 1.479 1 96.94 136 ASP B O 1
ATOM 2122 N N . ASP B 1 137 ? -11.133 -14.008 1.073 1 96.44 137 ASP B N 1
ATOM 2123 C CA . ASP B 1 137 ? -12.555 -14.008 0.762 1 96.44 137 ASP B CA 1
ATOM 2124 C C . ASP B 1 137 ? -12.844 -14.828 -0.498 1 96.44 137 ASP B C 1
ATOM 2126 O O . ASP B 1 137 ? -13.875 -15.492 -0.593 1 96.44 137 ASP B O 1
ATOM 2130 N N . ASN B 1 138 ? -11.961 -14.789 -1.449 1 95.31 138 ASN B N 1
ATOM 2131 C CA . ASN B 1 138 ? -12.117 -15.594 -2.66 1 95.31 138 ASN B CA 1
ATOM 2132 C C . ASN B 1 138 ? -11.961 -17.078 -2.369 1 95.31 138 ASN B C 1
ATOM 2134 O O . ASN B 1 138 ? -12.719 -17.906 -2.895 1 95.31 138 ASN B O 1
ATOM 2138 N N . ILE B 1 139 ? -11.023 -17.406 -1.54 1 95.12 139 ILE B N 1
ATOM 2139 C CA . ILE B 1 139 ? -10.82 -18.797 -1.154 1 95.12 139 ILE B CA 1
ATOM 2140 C C . ILE B 1 139 ? -12.07 -19.328 -0.459 1 95.12 139 ILE B C 1
ATOM 2142 O O . ILE B 1 139 ? -12.508 -20.453 -0.728 1 95.12 139 ILE B O 1
ATOM 2146 N N . LYS B 1 140 ? -12.648 -18.516 0.378 1 94.56 140 LYS B N 1
ATOM 2147 C CA . LYS B 1 140 ? -13.867 -18.906 1.08 1 94.56 140 LYS B CA 1
ATOM 2148 C C . LYS B 1 140 ? -15.008 -19.172 0.098 1 94.56 140 LYS B C 1
ATOM 2150 O O . LYS B 1 140 ? -15.75 -20.141 0.248 1 94.56 140 LYS B O 1
ATOM 2155 N N . LYS B 1 141 ? -15.086 -18.359 -0.917 1 92.12 141 LYS B N 1
ATOM 2156 C CA . LYS B 1 141 ? -16.141 -18.516 -1.923 1 92.12 141 LYS B CA 1
ATOM 2157 C C . LYS B 1 141 ? -15.945 -19.797 -2.725 1 92.12 141 LYS B C 1
ATOM 2159 O O . LYS B 1 141 ? -16.922 -20.438 -3.117 1 92.12 141 LYS B O 1
ATOM 2164 N N . MET B 1 142 ? -14.75 -20.141 -2.945 1 89.38 142 MET B N 1
ATOM 2165 C CA . MET B 1 142 ? -14.453 -21.344 -3.723 1 89.38 142 MET B CA 1
ATOM 2166 C C . MET B 1 142 ? -14.742 -22.594 -2.912 1 89.38 142 MET B C 1
ATOM 2168 O O . MET B 1 142 ? -14.969 -23.672 -3.479 1 89.38 142 MET B O 1
ATOM 2172 N N . GLN B 1 143 ? -14.641 -22.484 -1.664 1 88.94 143 GLN B N 1
ATOM 2173 C CA . GLN B 1 143 ? -14.852 -23.625 -0.784 1 88.94 143 GLN B CA 1
ATOM 2174 C C . GLN B 1 143 ? -16.328 -23.781 -0.426 1 88.94 143 GLN B C 1
ATOM 2176 O O . GLN B 1 143 ? -16.734 -24.797 0.161 1 88.94 143 GLN B O 1
ATOM 2181 N N . SER B 1 144 ? -17.141 -22.703 -0.673 1 81.56 144 SER B N 1
ATOM 2182 C CA . SER B 1 144 ? -18.578 -22.766 -0.385 1 81.56 144 SER B CA 1
ATOM 2183 C C . SER B 1 144 ? -19.344 -23.344 -1.562 1 81.56 144 SER B C 1
ATOM 2185 O O . SER B 1 144 ? -20.328 -24.062 -1.369 1 81.56 144 SER B O 1
#